Protein 1O7I (pdb70)

Sequence (229 aa):
MEEKVGNLKPNMESVNVTVRVLEASEARQIQTKNGVRTISEAIVGDETGRVKLTLWGKHAGSIKEGQVVKIENAWTTAFKGQVQLNAGSKTKIAEASEDGFPESSQIPENTPTAPMEEKVGNLKPNMESVNVTVRVLEASEARQIQTKNGVRTISEAIVGDETGRVKLTLWGKHAGSIKEGQVVKIENAWTTAFKGQVQLNAGSKTKIAEASEDGFPESSQIPENTPTA

InterPro domains:
  IPR012340 Nucleic acid-binding, OB-fold [G3DSA:2.40.50.140] (1-119)
  IPR012340 Nucleic acid-binding, OB-fold [SSF50249] (4-107)
  IPR048970 Single-stranded DNA binding protein Ssb-like, OB fold [PF21473] (8-89)
  IPR051231 SOSS complex subunit B [PTHR13356] (4-114)

GO terms:
  GO:0005694 chromosome (C, EXP)
  GO:0005737 cytoplasm (C, EXP)

B-factor: mean 13.96, std 7.66, range [4.35, 43.98]

CATH classification: 2.40.50.140

Nearest PDB structures (foldseek):
  1o7i-assembly2_B  TM=1.009E+00  e=2.484E-21  Saccharolobus solfataricus P2
  7wcg-assembly1_A  TM=8.331E-01  e=1.424E-14  Saccharolobus solfataricus P2
  4owx-assembly1_B  TM=8.647E-01  e=4.047E-06  Homo sapiens
  5d8e-assembly2_C  TM=7.644E-01  e=9.054E-07  Homo sapiens
  5d8f-assembly1_B  TM=7.975E-01  e=3.637E-06  Homo sapiens

Organism: Saccharolobus solfataricus (strain ATCC 35092 / DSM 1617 / JCM 11322 / P2) (NCBI:txid273057)

Radius of gyration: 19.23 Å; Cα contacts (8 Å, |Δi|>4): 631; chains: 2; bounding box: 54×30×49 Å

Secondary structure (DSSP, 8-state):
-B--GGG--TT-SSEEEEEEEEEEPPPEEE--TT--EEEEEEEEEETTEEEEEEEEGGGTT---TT-EEEEEEEEEEEETTEEEEEE-TT-EEEE---TTPPPGGGS-----B--/----GGG--TT--SEEEEEEEEEEPPPEEEE-SSSEEEEEEEEEEETTEEEEEEEEGGGTT---TT-EEEEEEEEEEEETTEEEEEE-TT-EEEEE--TTPPPGGGS-----B-

Solvent-accessible surface area: 12788 Å² total; per-residue (Å²): 140,122,24,115,0,34,76,6,109,35,111,28,150,44,0,29,0,42,0,20,1,24,67,41,52,158,52,132,135,38,168,48,201,126,29,86,105,63,5,3,31,1,58,0,0,3,90,47,0,42,1,100,0,12,1,67,49,158,16,21,51,64,15,144,128,37,58,8,0,52,0,70,51,0,90,2,49,55,123,97,26,36,3,19,0,8,0,5,90,158,4,135,44,54,117,34,79,103,142,79,33,31,116,66,70,123,1,25,47,24,27,7,59,20,160,178,139,33,96,0,29,113,5,137,32,114,54,149,73,0,30,4,42,0,11,2,22,60,41,57,159,54,118,129,51,169,44,214,154,41,90,146,68,3,4,39,2,51,0,0,5,84,49,0,35,1,71,0,9,0,64,49,152,20,32,52,70,18,130,120,38,35,4,2,98,0,72,63,1,95,3,41,57,99,79,22,19,1,9,0,5,0,8,85,164,6,154,40,60,125,34,93,77,127,75,44,23,99,74,83,114,3,30,62,23,18,16,74,58

Foldseek 3Di:
DEDAQQPDAAWAQWYKYKWAWAAWDAKDWDADPVGIWIWIWTWIHFLNEIAIEIETDPRHPPDDHGFIKIKTGWTWHDDPFFIYIYADDPIDIDGDDPVVTDDPVNTDHDGHTYD/DADFQLPDDAFDWFHKYKWAWAFWDAWDWDQDPVGIFIWIKTWIHALNEIAIEIEGDPGHPPDHHGWIKIKTGWHWHADPFFIHIYADDPMDIDTDDCPPTDDPVSHDHDGHTD

Structure (mmCIF, N/CA/C/O backbone):
data_1O7I
#
_entry.id   1O7I
#
_cell.length_a   75.805
_cell.length_b   75.805
_cell.length_c   70.118
_cell.angle_alpha   90.00
_cell.angle_beta   90.00
_cell.angle_gamma   120.00
#
_symmetry.space_group_name_H-M   'P 61'
#
loop_
_entity.id
_entity.type
_entity.pdbx_description
1 polymer 'SINGLE STRANDED DNA BINDING PROTEIN'
2 non-polymer 'SULFATE ION'
3 water water
#
loop_
_atom_site.group_PDB
_atom_site.id
_atom_site.type_symbol
_atom_site.label_atom_id
_atom_site.label_alt_id
_atom_site.label_comp_id
_atom_site.label_asym_id
_atom_site.label_entity_id
_atom_site.label_seq_id
_atom_site.pdbx_PDB_ins_code
_atom_site.Cartn_x
_atom_site.Cartn_y
_atom_site.Cartn_z
_atom_site.occupancy
_atom_site.B_iso_or_equiv
_atom_site.auth_seq_id
_atom_site.auth_comp_id
_atom_site.auth_asym_id
_atom_site.auth_atom_id
_atom_site.pdbx_PDB_model_num
ATOM 1 N N . MET A 1 1 ? 17.675 -2.599 16.666 1.00 15.75 1 MET A N 1
ATOM 2 C CA . MET A 1 1 ? 18.718 -3.321 17.434 1.00 13.08 1 MET A CA 1
ATOM 3 C C . MET A 1 1 ? 19.826 -2.386 17.912 1.00 11.70 1 MET A C 1
ATOM 4 O O . MET A 1 1 ? 20.213 -1.442 17.210 1.00 9.94 1 MET A O 1
ATOM 9 N N . GLU A 1 2 ? 20.308 -2.635 19.119 1.00 10.92 2 GLU A N 1
ATOM 10 C CA . GLU A 1 2 ? 21.355 -1.796 19.697 1.00 11.11 2 GLU A CA 1
ATOM 11 C C . GLU A 1 2 ? 22.705 -2.119 19.061 1.00 10.88 2 GLU A C 1
ATOM 12 O O . GLU A 1 2 ? 23.044 -3.305 18.874 1.00 12.60 2 GLU A O 1
ATOM 18 N N . GLU A 1 3 ? 23.495 -1.076 18.771 1.00 9.24 3 GLU A N 1
ATOM 19 C CA . GLU A 1 3 ? 24.798 -1.252 18.116 1.00 9.07 3 GLU A CA 1
ATOM 20 C C . GLU A 1 3 ? 25.876 -0.382 18.737 1.00 8.29 3 GLU A C 1
ATOM 21 O O . GLU A 1 3 ? 25.583 0.698 19.265 1.00 10.78 3 GLU A O 1
ATOM 27 N N . LYS A 1 4 ? 27.117 -0.845 18.571 1.00 7.65 4 LYS A N 1
ATOM 28 C CA . LYS A 1 4 ? 28.323 -0.059 18.723 1.00 7.78 4 LYS A CA 1
ATOM 29 C C . LYS A 1 4 ? 28.796 0.369 17.297 1.00 7.70 4 LYS A C 1
ATOM 30 O O . LYS A 1 4 ? 28.700 -0.421 16.325 1.00 9.20 4 LYS A O 1
ATOM 36 N N . VAL A 1 5 ? 29.373 1.563 17.141 1.00 7.82 5 VAL A N 1
ATOM 37 C CA . VAL A 1 5 ? 29.744 2.081 15.806 1.00 8.40 5 VAL A CA 1
ATOM 38 C C . VAL A 1 5 ? 30.699 1.179 15.021 1.00 8.53 5 VAL A C 1
ATOM 39 O O . VAL A 1 5 ? 30.507 0.976 13.812 1.00 8.72 5 VAL A O 1
ATOM 43 N N . GLY A 1 6 ? 31.700 0.611 15.693 1.00 9.18 6 GLY A N 1
ATOM 44 C CA . GLY A 1 6 ? 32.639 -0.271 15.017 1.00 9.90 6 GLY A CA 1
ATOM 45 C C . GLY A 1 6 ? 32.055 -1.551 14.426 1.00 10.44 6 GLY A C 1
ATOM 46 O O . GLY A 1 6 ? 32.699 -2.148 13.539 1.00 13.23 6 GLY A O 1
ATOM 47 N N . ASN A 1 7 ? 30.896 -1.988 14.899 1.00 10.99 7 ASN A N 1
ATOM 48 C CA . ASN A 1 7 ? 30.184 -3.186 14.421 1.00 10.45 7 ASN A CA 1
ATOM 49 C C . ASN A 1 7 ? 29.249 -2.991 13.267 1.00 8.86 7 ASN A C 1
ATOM 50 O O . ASN A 1 7 ? 28.681 -3.969 12.765 1.00 10.05 7 ASN A O 1
ATOM 55 N N . LEU A 1 8 ? 29.026 -1.750 12.845 1.00 8.09 8 LEU A N 1
ATOM 56 C CA . LEU A 1 8 ? 27.994 -1.536 11.848 1.00 7.14 8 LEU A CA 1
ATOM 57 C C . LEU A 1 8 ? 28.335 -2.261 10.536 1.00 6.89 8 LEU A C 1
ATOM 58 O O . LEU A 1 8 ? 29.475 -2.293 10.104 1.00 7.90 8 LEU A O 1
ATOM 63 N N . LYS A 1 9 ? 27.272 -2.774 9.892 1.00 8.25 9 LYS A N 1
ATOM 64 C CA . LYS A 1 9 ? 27.347 -3.486 8.603 1.00 9.17 9 LYS A CA 1
ATOM 65 C C . LYS A 1 9 ? 26.357 -2.857 7.613 1.00 8.52 9 LYS A C 1
ATOM 66 O O . LYS A 1 9 ? 25.458 -2.128 8.047 1.00 9.52 9 LYS A O 1
ATOM 72 N N . PRO A 1 10 ? 26.510 -3.080 6.302 1.00 8.44 10 PRO A N 1
ATOM 73 C CA . PRO A 1 10 ? 25.584 -2.483 5.332 1.00 8.65 10 PRO A CA 1
ATOM 74 C C . PRO A 1 10 ? 24.154 -3.055 5.504 1.00 8.14 10 PRO A C 1
ATOM 75 O O . PRO A 1 10 ? 23.981 -4.223 5.881 1.00 9.45 10 PRO A O 1
ATOM 79 N N . ASN A 1 11 ? 23.156 -2.241 5.223 1.00 8.57 11 ASN A N 1
ATOM 80 C CA . ASN A 1 11 ? 21.775 -2.679 5.157 1.00 7.71 11 ASN A CA 1
ATOM 81 C C . ASN A 1 11 ? 21.217 -3.177 6.472 1.00 7.70 11 ASN A C 1
ATOM 82 O O . ASN A 1 11 ? 20.413 -4.115 6.499 1.00 9.31 11 ASN A O 1
ATOM 87 N N . MET A 1 12 ? 21.580 -2.514 7.567 1.00 7.69 12 MET A N 1
ATOM 88 C CA . MET A 1 12 ? 20.897 -2.717 8.868 1.00 7.41 12 MET A CA 1
ATOM 89 C C . MET A 1 12 ? 19.672 -1.802 8.874 1.00 8.89 12 MET A C 1
ATOM 90 O O . MET A 1 12 ? 19.770 -0.588 8.710 1.00 9.19 12 MET A O 1
ATOM 95 N N . GLU A 1 13 ? 18.502 -2.394 9.027 1.00 10.38 13 GLU A N 1
ATOM 96 C CA . GLU A 1 13 ? 17.230 -1.719 8.780 1.00 11.54 13 GLU A CA 1
ATOM 97 C C . GLU A 1 13 ? 16.841 -0.817 9.937 1.00 10.53 13 GLU A C 1
ATOM 98 O O . GLU A 1 13 ? 16.139 0.169 9.729 1.00 10.84 13 GLU A O 1
ATOM 104 N N . SER A 1 14 ? 17.202 -1.177 11.158 1.00 9.00 14 SER A N 1
ATOM 105 C CA . SER A 1 14 ? 16.821 -0.373 12.321 1.00 9.63 14 SER A CA 1
ATOM 106 C C . SER A 1 14 ? 17.953 -0.463 13.363 1.00 9.72 14 SER A C 1
ATOM 107 O O . SER A 1 14 ? 18.200 -1.547 13.944 1.00 12.89 14 SER A O 1
ATOM 110 N N . VAL A 1 15 ? 18.597 0.657 13.619 1.00 8.67 15 VAL A N 1
ATOM 111 C CA . VAL A 1 15 ? 19.758 0.693 14.507 1.00 9.95 15 VAL A CA 1
ATOM 112 C C . VAL A 1 15 ? 19.638 1.824 15.537 1.00 7.55 15 VAL A C 1
ATOM 113 O O . VAL A 1 15 ? 19.210 2.965 15.243 1.00 8.49 15 VAL A O 1
ATOM 117 N N . ASN A 1 16 ? 20.050 1.474 16.758 1.00 8.24 16 ASN A N 1
ATOM 118 C CA . ASN A 1 16 ? 20.091 2.418 17.878 1.00 7.53 16 ASN A CA 1
ATOM 119 C C . ASN A 1 16 ? 21.541 2.590 18.343 1.00 7.76 16 ASN A C 1
ATOM 120 O O . ASN A 1 16 ? 22.208 1.574 18.601 1.00 9.34 16 ASN A O 1
ATOM 125 N N . VAL A 1 17 ? 22.051 3.810 18.424 1.00 8.23 17 VAL A N 1
ATOM 126 C CA . VAL A 1 17 ? 23.439 4.094 18.845 1.00 8.64 17 VAL A CA 1
ATOM 127 C C . VAL A 1 17 ? 23.479 5.334 19.747 1.00 8.10 17 VAL A C 1
ATOM 128 O O . VAL A 1 17 ? 22.643 6.202 19.587 1.00 10.14 17 VAL A O 1
ATOM 132 N N . THR A 1 18 ? 24.477 5.426 20.627 1.00 8.37 18 THR A N 1
ATOM 133 C CA . THR A 1 18 ? 24.749 6.654 21.395 1.00 9.25 18 THR A CA 1
ATOM 134 C C . THR A 1 18 ? 26.140 7.146 21.005 1.00 9.36 18 THR A C 1
ATOM 135 O O . THR A 1 18 ? 27.131 6.378 21.102 1.00 10.00 18 THR A O 1
ATOM 139 N N . VAL A 1 19 ? 26.242 8.393 20.558 1.00 7.83 19 VAL A N 1
ATOM 140 C CA . VAL A 1 19 ? 27.464 8.901 19.919 1.00 7.57 19 VAL A CA 1
ATOM 141 C C . VAL A 1 19 ? 27.742 10.357 20.289 1.00 8.03 19 VAL A C 1
ATOM 142 O O . VAL A 1 19 ? 26.802 11.123 20.597 1.00 9.30 19 VAL A O 1
ATOM 146 N N . ARG A 1 20 ? 29.020 10.726 20.261 1.00 7.55 20 ARG A N 1
ATOM 147 C CA . ARG A 1 20 ? 29.436 12.137 20.305 1.00 9.01 20 ARG A CA 1
ATOM 148 C C . ARG A 1 20 ? 29.596 12.682 18.864 1.00 7.19 20 ARG A C 1
ATOM 149 O O . ARG A 1 20 ? 30.093 11.973 17.957 1.00 8.03 20 ARG A O 1
ATOM 157 N N . VAL A 1 21 ? 29.159 13.925 18.655 1.00 7.67 21 VAL A N 1
ATOM 158 C CA . VAL A 1 21 ? 29.288 14.600 17.375 1.00 7.49 21 VAL A CA 1
ATOM 159 C C . VAL A 1 21 ? 30.689 15.229 17.261 1.00 7.87 21 VAL A C 1
ATOM 160 O O . VAL A 1 21 ? 31.054 16.090 18.047 1.00 8.26 21 VAL A O 1
ATOM 164 N N . LEU A 1 22 ? 31.504 14.726 16.336 1.00 8.04 22 LEU A N 1
ATOM 165 C CA . LEU A 1 22 ? 32.896 15.142 16.151 1.00 8.70 22 LEU A CA 1
ATOM 166 C C . LEU A 1 22 ? 33.014 16.302 15.164 1.00 8.69 22 LEU A C 1
ATOM 167 O O . LEU A 1 22 ? 33.931 17.123 15.272 1.00 9.30 22 LEU A O 1
ATOM 172 N N . GLU A 1 23 ? 32.105 16.359 14.194 1.00 8.74 23 GLU A N 1
ATOM 173 C CA . GLU A 1 23 ? 32.065 17.377 13.124 1.00 9.37 23 GLU A CA 1
ATOM 174 C C . GLU A 1 23 ? 30.643 17.423 12.582 1.00 7.92 23 GLU A C 1
ATOM 175 O O . GLU A 1 23 ? 29.983 16.379 12.482 1.00 8.71 23 GLU A O 1
ATOM 181 N N . ALA A 1 24 ? 30.166 18.616 12.222 1.00 7.81 24 ALA A N 1
ATOM 182 C CA . ALA A 1 24 ? 28.856 18.772 11.589 1.00 7.40 24 ALA A CA 1
ATOM 183 C C . ALA A 1 24 ? 28.876 19.872 10.526 1.00 8.16 24 ALA A C 1
ATOM 184 O O . ALA A 1 24 ? 29.119 21.042 10.827 1.00 9.27 24 ALA A O 1
ATOM 186 N N . SER A 1 25 ? 28.608 19.468 9.276 1.00 9.04 25 SER A N 1
ATOM 187 C CA . SER A 1 25 ? 28.665 20.390 8.108 1.00 10.27 25 SER A CA 1
ATOM 188 C C . SER A 1 25 ? 27.322 21.071 7.856 1.00 9.88 25 SER A C 1
ATOM 189 O O . SER A 1 25 ? 26.262 20.644 8.355 1.00 9.42 25 SER A O 1
ATOM 192 N N . GLU A 1 26 ? 27.375 22.117 7.046 1.00 10.42 26 GLU A N 1
ATOM 193 C CA . GLU A 1 26 ? 26.175 22.846 6.645 1.00 10.36 26 GLU A CA 1
ATOM 194 C C . GLU A 1 26 ? 25.251 22.013 5.728 1.00 9.78 26 GLU A C 1
ATOM 195 O O . GLU A 1 26 ? 25.734 21.230 4.928 1.00 9.51 26 GLU A O 1
ATOM 201 N N . ALA A 1 27 ? 23.930 22.222 5.834 1.00 9.24 27 ALA A N 1
ATOM 202 C CA . ALA A 1 27 ? 22.941 21.536 4.974 1.00 8.85 27 ALA A CA 1
ATOM 203 C C . ALA A 1 27 ? 23.095 21.975 3.509 1.00 7.96 27 ALA A C 1
ATOM 204 O O . ALA A 1 27 ? 23.498 23.113 3.211 1.00 7.98 27 ALA A O 1
ATOM 206 N N . ARG A 1 28 ? 22.722 21.059 2.620 1.00 8.01 28 ARG A N 1
ATOM 207 C CA . ARG A 1 28 ? 22.831 21.257 1.177 1.00 8.12 28 ARG A CA 1
ATOM 208 C C . ARG A 1 28 ? 21.830 20.363 0.440 1.00 7.77 28 ARG A C 1
ATOM 209 O O . ARG A 1 28 ? 21.329 19.408 0.993 1.00 9.67 28 ARG A O 1
ATOM 217 N N . GLN A 1 29 ? 21.569 20.656 -0.825 1.00 7.57 29 GLN A N 1
ATOM 218 C CA . GLN A 1 29 ? 20.713 19.816 -1.685 1.00 7.72 29 GLN A CA 1
ATOM 219 C C . GLN A 1 29 ? 21.492 18.714 -2.421 1.00 8.09 29 GLN A C 1
ATOM 220 O O . GLN A 1 29 ? 22.636 18.963 -2.882 1.00 9.79 29 GLN A O 1
ATOM 226 N N . ILE A 1 30 ? 20.843 17.568 -2.578 1.00 7.13 30 ILE A N 1
ATOM 227 C CA . ILE A 1 30 ? 21.357 16.489 -3.410 1.00 8.28 30 ILE A CA 1
ATOM 228 C C . ILE A 1 30 ? 20.250 15.964 -4.336 1.00 7.23 30 ILE A C 1
ATOM 229 O O . ILE A 1 30 ? 19.051 15.998 -3.997 1.00 8.13 30 ILE A O 1
ATOM 234 N N . GLN A 1 31 ? 20.647 15.503 -5.522 1.00 5.70 31 GLN A N 1
ATOM 235 C CA . GLN A 1 31 ? 19.698 14.904 -6.461 1.00 5.69 31 GLN A CA 1
ATOM 236 C C . GLN A 1 31 ? 19.409 13.446 -6.085 1.00 6.89 31 GLN A C 1
ATOM 237 O O . GLN A 1 31 ? 20.326 12.693 -5.735 1.00 7.21 31 GLN A O 1
ATOM 243 N N . THR A 1 32 ? 18.137 13.045 -6.159 1.00 5.98 32 THR A N 1
ATOM 244 C CA . THR A 1 32 ? 17.756 11.621 -6.068 1.00 6.93 32 THR A CA 1
ATOM 245 C C . THR A 1 32 ? 16.756 11.260 -7.140 1.00 7.04 32 THR A C 1
ATOM 246 O O . THR A 1 32 ? 16.137 12.119 -7.749 1.00 7.13 32 THR A O 1
ATOM 250 N N . LYS A 1 33 ? 16.596 9.950 -7.390 1.00 8.45 33 LYS A N 1
ATOM 251 C CA . LYS A 1 33 ? 15.685 9.461 -8.422 1.00 9.64 33 LYS A CA 1
ATOM 252 C C . LYS A 1 33 ? 14.248 9.898 -8.191 1.00 8.95 33 LYS A C 1
ATOM 253 O O . LYS A 1 33 ? 13.493 10.058 -9.134 1.00 11.52 33 LYS A O 1
ATOM 259 N N . ASN A 1 34 ? 13.883 10.076 -6.922 1.00 9.26 34 ASN A N 1
ATOM 260 C CA . ASN A 1 34 ? 12.541 10.505 -6.542 1.00 9.23 34 ASN A CA 1
ATOM 261 C C . ASN A 1 34 ? 12.361 12.002 -6.345 1.00 8.85 34 ASN A C 1
ATOM 262 O O . ASN A 1 34 ? 11.266 12.449 -5.965 1.00 9.71 34 ASN A O 1
ATOM 267 N N . GLY A 1 35 ? 13.435 12.769 -6.583 1.00 8.02 35 GLY A N 1
ATOM 268 C CA . GLY A 1 35 ? 13.415 14.220 -6.448 1.00 7.77 35 GLY A CA 1
ATOM 269 C C . GLY A 1 35 ? 14.582 14.753 -5.651 1.00 6.35 35 GLY A C 1
ATOM 270 O O . GLY A 1 35 ? 15.388 14.030 -5.068 1.00 7.01 35 GLY A O 1
ATOM 271 N N . VAL A 1 36 ? 14.682 16.073 -5.608 1.00 5.93 36 VAL A N 1
ATOM 272 C CA . VAL A 1 36 ? 15.743 16.741 -4.845 1.00 6.06 36 VAL A CA 1
ATOM 273 C C . VAL A 1 36 ? 15.419 16.681 -3.339 1.00 6.89 36 VAL A C 1
ATOM 274 O O . VAL A 1 36 ? 14.266 16.904 -2.927 1.00 8.27 36 VAL A O 1
ATOM 278 N N . ARG A 1 37 ? 16.446 16.419 -2.525 1.00 6.68 37 ARG A N 1
ATOM 279 C CA . ARG A 1 37 ? 16.312 16.273 -1.048 1.00 8.26 37 ARG A CA 1
ATOM 280 C C . ARG A 1 37 ? 17.354 17.148 -0.366 1.00 8.84 37 ARG A C 1
ATOM 281 O O . ARG A 1 37 ? 18.408 17.450 -0.897 1.00 8.78 37 ARG A O 1
ATOM 289 N N . THR A 1 38 ? 17.029 17.573 0.861 1.00 10.58 38 THR A N 1
ATOM 290 C CA . THR A 1 38 ? 17.943 18.297 1.750 1.00 11.59 38 THR A CA 1
ATOM 291 C C . THR A 1 38 ? 18.642 17.349 2.708 1.00 9.53 38 THR A C 1
ATOM 292 O O . THR A 1 38 ? 18.010 16.438 3.313 1.00 12.04 38 THR A O 1
ATOM 296 N N . ILE A 1 39 ? 19.968 17.483 2.770 1.00 8.50 39 ILE A N 1
ATOM 297 C CA . ILE A 1 39 ? 20.758 16.686 3.687 1.00 8.24 39 ILE A CA 1
ATOM 298 C C . ILE A 1 39 ? 21.793 17.526 4.408 1.00 8.24 39 ILE A C 1
ATOM 299 O O . ILE A 1 39 ? 22.138 18.617 3.958 1.00 8.82 39 ILE A O 1
ATOM 304 N N . SER A 1 40 ? 22.303 17.022 5.526 1.00 8.69 40 SER A N 1
ATOM 305 C CA . SER A 1 40 ? 23.591 17.453 6.046 1.00 8.73 40 SER A CA 1
ATOM 306 C C . SER A 1 40 ? 24.397 16.233 6.454 1.00 8.70 40 SER A C 1
ATOM 307 O O . SER A 1 40 ? 23.864 15.154 6.641 1.00 9.72 40 SER A O 1
ATOM 310 N N . GLU A 1 41 ? 25.696 16.408 6.560 1.00 10.19 41 GLU A N 1
ATOM 311 C CA . GLU A 1 41 ? 26.603 15.347 6.961 1.00 10.79 41 GLU A CA 1
ATOM 312 C C . GLU A 1 41 ? 27.281 15.665 8.311 1.00 9.72 41 GLU A C 1
ATOM 313 O O . GLU A 1 41 ? 27.548 16.832 8.627 1.00 10.16 41 GLU A O 1
ATOM 319 N N . ALA A 1 42 ? 27.514 14.628 9.109 1.00 8.89 42 ALA A N 1
ATOM 320 C CA . ALA A 1 42 ? 28.261 14.750 10.355 1.00 8.96 42 ALA A CA 1
ATOM 321 C C . ALA A 1 42 ? 29.168 13.543 10.481 1.00 8.58 42 ALA A C 1
ATOM 322 O O . ALA A 1 42 ? 28.975 12.515 9.792 1.00 11.54 42 ALA A O 1
ATOM 324 N N . ILE A 1 43 ? 30.196 13.670 11.285 1.00 8.11 43 ILE A N 1
ATOM 325 C CA . ILE A 1 43 ? 31.008 12.531 11.741 1.00 8.70 43 ILE A CA 1
ATOM 326 C C . ILE A 1 43 ? 30.696 12.338 13.223 1.00 7.74 43 ILE A C 1
ATOM 327 O O . ILE A 1 43 ? 30.760 13.306 14.003 1.00 8.08 43 ILE A O 1
ATOM 332 N N . VAL A 1 44 ? 30.301 11.103 13.584 1.00 7.70 44 VAL A N 1
ATOM 333 C CA . VAL A 1 44 ? 29.893 10.776 14.954 1.00 7.67 44 VAL A CA 1
ATOM 334 C C . VAL A 1 44 ? 30.598 9.516 15.439 1.00 7.08 44 VAL A C 1
ATOM 335 O O . VAL A 1 44 ? 30.996 8.681 14.630 1.00 7.80 44 VAL A O 1
ATOM 339 N N . GLY A 1 45 ? 30.833 9.342 16.751 1.00 7.46 45 GLY A N 1
ATOM 340 C CA . GLY A 1 45 ? 31.556 8.159 17.210 1.00 7.54 45 GLY A CA 1
ATOM 341 C C . GLY A 1 45 ? 31.333 7.774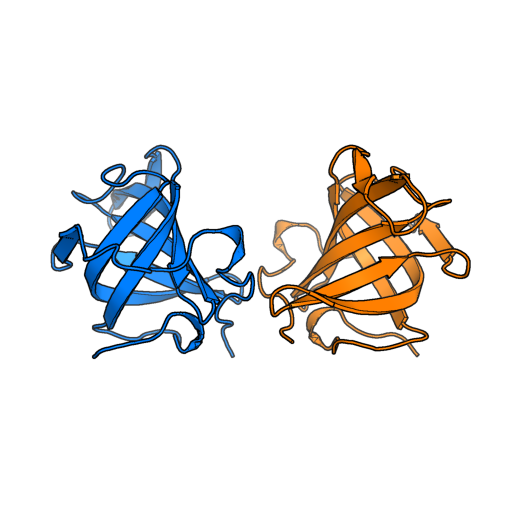 18.655 1.00 7.19 45 GLY A C 1
ATOM 342 O O . GLY A 1 45 ? 30.738 8.519 19.466 1.00 7.24 45 GLY A O 1
ATOM 343 N N . ASP A 1 46 ? 31.830 6.588 18.988 1.00 8.47 46 ASP A N 1
ATOM 344 C CA . ASP A 1 46 ? 31.816 6.074 20.365 1.00 8.07 46 ASP A CA 1
ATOM 345 C C . ASP A 1 46 ? 33.198 5.460 20.649 1.00 8.10 46 ASP A C 1
ATOM 346 O O . ASP A 1 46 ? 34.132 5.629 19.847 1.00 9.02 46 ASP A O 1
ATOM 351 N N . GLU A 1 47 ? 33.336 4.731 21.747 1.00 8.77 47 GLU A N 1
ATOM 352 C CA . GLU A 1 47 ? 34.630 4.136 22.132 1.00 9.44 47 GLU A CA 1
ATOM 353 C C . GLU A 1 47 ? 35.145 3.060 21.147 1.00 9.04 47 GLU A C 1
ATOM 354 O O . GLU A 1 47 ? 36.283 2.595 21.238 1.00 10.13 47 GLU A O 1
ATOM 360 N N . THR A 1 48 ? 34.301 2.629 20.201 1.00 8.48 48 THR A N 1
ATOM 361 C CA . THR A 1 48 ? 34.648 1.572 19.268 1.00 8.05 48 THR A CA 1
ATOM 362 C C . THR A 1 48 ? 34.966 2.043 17.856 1.00 7.77 48 THR A C 1
ATOM 363 O O . THR A 1 48 ? 35.424 1.249 17.038 1.00 7.83 48 THR A O 1
ATOM 367 N N . GLY A 1 49 ? 34.679 3.298 17.507 1.00 7.53 49 GLY A N 1
ATOM 368 C CA . GLY A 1 49 ? 34.905 3.817 16.152 1.00 7.36 49 GLY A CA 1
ATOM 369 C C . GLY A 1 49 ? 34.068 5.043 15.834 1.00 7.09 49 GLY A C 1
ATOM 370 O O . GLY A 1 49 ? 33.323 5.527 16.700 1.00 7.84 49 GLY A O 1
ATOM 371 N N . ARG A 1 50 ? 34.228 5.565 14.609 1.00 7.25 50 ARG A N 1
ATOM 372 C CA . ARG A 1 50 ? 33.485 6.717 14.117 1.00 7.04 50 ARG A CA 1
ATOM 373 C C . ARG A 1 50 ? 32.915 6.361 12.740 1.00 7.41 50 ARG A C 1
ATOM 374 O O . ARG A 1 50 ? 33.397 5.437 12.041 1.00 8.25 50 ARG A O 1
ATOM 382 N N . VAL A 1 51 ? 31.918 7.135 12.320 1.00 7.29 51 VAL A N 1
ATOM 383 C CA . VAL A 1 51 ? 31.164 6.888 11.092 1.00 7.34 51 VAL A CA 1
ATOM 384 C C . VAL A 1 51 ? 30.573 8.187 10.560 1.00 7.70 51 VAL A C 1
ATOM 385 O O . VAL A 1 51 ? 30.215 9.095 11.337 1.00 7.69 51 VAL A O 1
ATOM 389 N N . LYS A 1 52 ? 30.420 8.260 9.228 1.00 7.38 52 LYS A N 1
ATOM 390 C CA . LYS A 1 52 ? 29.654 9.332 8.591 1.00 7.90 52 LYS A CA 1
ATOM 391 C C . LYS A 1 52 ? 28.157 9.111 8.744 1.00 7.79 52 LYS A C 1
ATOM 392 O O . LYS A 1 52 ? 27.638 8.045 8.419 1.00 9.61 52 LYS A O 1
ATOM 398 N N . LEU A 1 53 ? 27.495 10.132 9.260 1.00 7.66 53 LEU A N 1
ATOM 399 C CA . LEU A 1 53 ? 26.044 10.216 9.405 1.00 7.90 53 LEU A CA 1
ATOM 400 C C . LEU A 1 53 ? 25.453 11.190 8.360 1.00 7.20 53 LEU A C 1
ATOM 401 O O . LEU A 1 53 ? 25.852 12.360 8.330 1.00 9.05 53 LEU A O 1
ATOM 406 N N . THR A 1 54 ? 24.495 10.722 7.548 1.00 7.21 54 THR A N 1
ATOM 407 C CA . THR A 1 54 ? 23.705 11.582 6.680 1.00 7.18 54 THR A CA 1
ATOM 408 C C . THR A 1 54 ? 22.337 11.821 7.332 1.00 6.82 54 THR A C 1
ATOM 409 O O . THR A 1 54 ? 21.616 10.887 7.653 1.00 7.68 54 THR A O 1
ATOM 413 N N . LEU A 1 55 ? 22.062 13.104 7.579 1.00 6.34 55 LEU A N 1
ATOM 414 C CA . LEU A 1 55 ? 20.839 13.583 8.198 1.00 7.23 55 LEU A CA 1
ATOM 415 C C . LEU A 1 55 ? 19.878 14.073 7.101 1.00 6.42 55 LEU A C 1
ATOM 416 O O . LEU A 1 55 ? 20.146 15.112 6.457 1.00 7.93 55 LEU A O 1
ATOM 421 N N . TRP A 1 56 ? 18.778 13.340 6.897 1.00 6.79 56 TRP A N 1
ATOM 422 C CA . TRP A 1 56 ? 17.805 13.615 5.836 1.00 7.16 56 TRP A CA 1
ATOM 423 C C . TRP A 1 56 ? 16.641 14.433 6.381 1.00 7.76 56 TRP A C 1
ATOM 424 O O . TRP A 1 56 ? 16.285 14.351 7.563 1.00 7.50 56 TRP A O 1
ATOM 435 N N . GLY A 1 57 ? 16.006 15.213 5.510 1.00 8.19 57 GLY A N 1
ATOM 436 C CA . GLY A 1 57 ? 14.745 15.869 5.809 1.00 8.07 57 GLY A CA 1
ATOM 437 C C . GLY A 1 57 ? 14.814 16.773 7.046 1.00 7.07 57 GLY A C 1
ATOM 438 O O . GLY A 1 57 ? 15.696 17.638 7.171 1.00 7.19 57 GLY A O 1
ATOM 439 N N . LYS A 1 58 ? 13.887 16.570 7.992 1.00 8.24 58 LYS A N 1
ATOM 440 C CA . LYS A 1 58 ? 13.813 17.375 9.212 1.00 7.53 58 LYS A CA 1
ATOM 441 C C . LYS A 1 58 ? 15.063 17.391 10.056 1.00 6.50 58 LYS A C 1
ATOM 442 O O . LYS A 1 58 ? 15.282 18.319 10.821 1.00 6.09 58 LYS A O 1
ATOM 448 N N . HIS A 1 59 ? 15.898 16.353 9.924 1.00 6.03 59 HIS A N 1
ATOM 449 C CA . HIS A 1 59 ? 17.116 16.232 10.717 1.00 6.19 59 HIS A CA 1
ATOM 450 C C . HIS A 1 59 ? 18.308 17.008 10.128 1.00 6.46 59 HIS A C 1
ATOM 451 O O . HIS A 1 59 ? 19.294 17.231 10.842 1.00 6.72 59 HIS A O 1
ATOM 458 N N . ALA A 1 60 ? 18.234 17.421 8.859 1.00 7.09 60 ALA A N 1
ATOM 459 C CA . ALA A 1 60 ? 19.343 18.130 8.211 1.00 8.16 60 ALA A CA 1
ATOM 460 C C . ALA A 1 60 ? 19.702 19.403 8.955 1.00 9.05 60 ALA A C 1
ATOM 461 O O . ALA A 1 60 ? 18.835 20.205 9.243 1.00 10.08 60 ALA A O 1
ATOM 463 N N . GLY A 1 61 ? 20.980 19.529 9.315 1.00 10.36 61 GLY A N 1
ATOM 464 C CA . GLY A 1 61 ? 21.495 20.710 10.021 1.00 11.27 61 GLY A CA 1
ATOM 465 C C . GLY A 1 61 ? 21.117 20.842 11.491 1.00 11.38 61 GLY A C 1
ATOM 466 O O . GLY A 1 61 ? 21.367 21.900 12.095 1.00 13.62 61 GLY A O 1
ATOM 467 N N . SER A 1 62 ? 20.610 19.767 12.108 1.00 9.77 62 SER A N 1
ATOM 468 C CA . SER A 1 62 ? 19.979 19.853 13.444 1.00 9.69 62 SER A CA 1
ATOM 469 C C . SER A 1 62 ? 20.917 19.603 14.652 1.00 9.43 62 SER A C 1
ATOM 470 O O . SER A 1 62 ? 20.493 19.788 15.784 1.00 9.94 62 SER A O 1
ATOM 473 N N . ILE A 1 63 ? 22.135 19.133 14.415 1.00 8.20 63 ILE A N 1
ATOM 474 C CA . ILE A 1 63 ? 23.089 18.805 15.493 1.00 8.77 63 ILE A CA 1
ATOM 475 C C . ILE A 1 63 ? 24.390 19.582 15.391 1.00 8.91 63 ILE A C 1
ATOM 476 O O . ILE A 1 63 ? 24.691 20.184 14.344 1.00 10.49 63 ILE A O 1
ATOM 481 N N . LYS A 1 64 ? 25.119 19.638 16.505 1.00 8.42 64 LYS A N 1
ATOM 482 C CA . LYS A 1 64 ? 26.343 20.448 16.625 1.00 9.26 64 LYS A CA 1
ATOM 483 C C . LYS A 1 64 ? 27.511 19.653 17.190 1.00 8.26 64 LYS A C 1
ATOM 484 O O . LYS A 1 64 ? 27.330 18.798 18.034 1.00 7.87 64 LYS A O 1
ATOM 490 N N . GLU A 1 65 ? 28.723 20.032 16.769 1.00 8.80 65 GLU A N 1
ATOM 491 C CA . GLU A 1 65 ? 29.958 19.479 17.307 1.00 9.84 65 GLU A CA 1
ATOM 492 C C . GLU A 1 65 ? 29.947 19.578 18.840 1.00 8.98 65 GLU A C 1
ATOM 493 O O . GLU A 1 65 ? 29.604 20.649 19.418 1.00 9.11 65 GLU A O 1
ATOM 499 N N . GLY A 1 66 ? 30.328 18.480 19.509 1.00 9.05 66 GLY A N 1
ATOM 500 C CA . GLY A 1 66 ? 30.411 18.393 20.965 1.00 9.87 66 GLY A CA 1
ATOM 501 C C . GLY A 1 66 ? 29.237 17.719 21.681 1.00 9.61 66 GLY A C 1
ATOM 502 O O . GLY A 1 66 ? 29.371 17.261 22.835 1.00 10.52 66 GLY A O 1
ATOM 503 N N . GLN A 1 67 ? 28.081 17.701 21.012 1.00 9.13 67 GLN A N 1
ATOM 504 C CA . GLN A 1 67 ? 26.876 17.084 21.581 1.00 8.37 67 GLN A CA 1
ATOM 505 C C . GLN A 1 67 ? 27.047 15.574 21.710 1.00 7.91 67 GLN A C 1
ATOM 506 O O . GLN A 1 67 ? 27.744 14.961 20.917 1.00 9.67 67 GLN A O 1
ATOM 512 N N . VAL A 1 68 ? 26.394 14.980 22.701 1.00 8.30 68 VAL A N 1
ATOM 513 C CA . VAL A 1 68 ? 26.230 13.542 22.832 1.00 9.10 68 VAL A CA 1
ATOM 514 C C . VAL A 1 68 ? 24.734 13.261 22.610 1.00 8.81 68 VAL A C 1
ATOM 515 O O . VAL A 1 68 ? 23.895 13.805 23.367 1.00 10.58 68 VAL A O 1
ATOM 519 N N . VAL A 1 69 ? 24.402 12.421 21.612 1.00 9.25 69 VAL A N 1
ATOM 520 C CA . VAL A 1 69 ? 23.001 12.106 21.256 1.00 8.99 69 VAL A CA 1
ATOM 521 C C . VAL A 1 69 ? 22.753 10.596 21.226 1.00 8.85 69 VAL A C 1
ATOM 522 O O . VAL A 1 69 ? 23.633 9.803 20.869 1.00 9.99 69 VAL A O 1
ATOM 526 N N . LYS A 1 70 ? 21.521 10.241 21.604 1.00 8.99 70 LYS A N 1
ATOM 527 C CA . LYS A 1 70 ? 20.957 8.915 21.422 1.00 8.66 70 LYS A CA 1
ATOM 528 C C . LYS A 1 70 ? 20.116 8.922 20.150 1.00 8.15 70 LYS A C 1
ATOM 529 O O . LYS A 1 70 ? 19.151 9.701 20.029 1.00 8.84 70 LYS A O 1
ATOM 535 N N . ILE A 1 71 ? 20.461 8.034 19.210 1.00 7.73 71 ILE A N 1
ATOM 536 C CA . ILE A 1 71 ? 19.799 7.950 17.900 1.00 7.79 71 ILE A CA 1
ATOM 537 C C . ILE A 1 71 ? 19.050 6.613 17.924 1.00 7.93 71 ILE A C 1
ATOM 538 O O . ILE A 1 71 ? 19.650 5.565 18.184 1.00 10.09 71 ILE A O 1
ATOM 543 N N . GLU A 1 72 ? 17.750 6.630 17.639 1.00 7.09 72 GLU A N 1
ATOM 544 C CA . GLU A 1 72 ? 16.913 5.434 17.584 1.00 7.97 72 GLU A CA 1
ATOM 545 C C . GLU A 1 72 ? 16.275 5.267 16.202 1.00 6.83 72 GLU A C 1
ATOM 546 O O . GLU A 1 72 ? 15.771 6.238 15.601 1.00 7.84 72 GLU A O 1
ATOM 552 N N . ASN A 1 73 ? 16.270 4.040 15.679 1.00 6.60 73 ASN A N 1
ATOM 553 C CA . ASN A 1 73 ? 15.680 3.721 14.377 1.00 6.93 73 ASN A CA 1
ATOM 554 C C . ASN A 1 73 ? 16.347 4.460 13.212 1.00 6.55 73 ASN A C 1
ATOM 555 O O . ASN A 1 73 ? 15.687 4.935 12.269 1.00 7.78 73 ASN A O 1
ATOM 560 N N . ALA A 1 74 ? 17.682 4.523 13.258 1.00 6.76 74 ALA A N 1
ATOM 561 C CA . ALA A 1 74 ? 18.514 4.894 12.091 1.00 7.25 74 ALA A CA 1
ATOM 562 C C . ALA A 1 74 ? 18.602 3.662 11.151 1.00 6.37 74 ALA A C 1
ATOM 563 O O . ALA A 1 74 ? 18.137 2.574 11.526 1.00 7.64 74 ALA A O 1
ATOM 565 N N . TRP A 1 75 ? 19.240 3.839 9.999 1.00 6.73 75 TRP A N 1
ATOM 566 C CA . TRP A 1 75 ? 19.532 2.704 9.097 1.00 7.41 75 TRP A CA 1
ATOM 567 C C . TRP A 1 75 ? 20.905 2.872 8.489 1.00 7.41 75 TRP A C 1
ATOM 568 O O . TRP A 1 75 ? 21.447 3.992 8.421 1.00 8.28 75 TRP A O 1
ATOM 579 N N . THR A 1 76 ? 21.497 1.769 8.010 1.00 7.20 76 THR A N 1
ATOM 580 C CA . THR A 1 76 ? 22.795 1.844 7.331 1.00 7.24 76 THR A CA 1
ATOM 581 C C . THR A 1 76 ? 22.726 1.428 5.858 1.00 7.13 76 THR A C 1
ATOM 582 O O . THR A 1 76 ? 21.855 0.629 5.450 1.00 8.41 76 THR A O 1
ATOM 586 N N . THR A 1 77 ? 23.649 2.000 5.071 1.00 7.73 77 THR A N 1
ATOM 587 C CA . THR A 1 77 ? 23.872 1.664 3.670 1.00 8.54 77 THR A CA 1
ATOM 588 C C . THR A 1 77 ? 25.396 1.484 3.480 1.00 7.94 77 THR A C 1
ATOM 589 O O . THR A 1 77 ? 26.184 1.653 4.420 1.00 8.95 77 THR A O 1
ATOM 593 N N . ALA A 1 78 ? 25.825 1.116 2.272 1.00 9.32 78 ALA A N 1
ATOM 594 C CA . ALA A 1 78 ? 27.240 1.139 1.858 1.00 8.97 78 ALA A CA 1
ATOM 595 C C . ALA A 1 78 ? 27.461 2.221 0.763 1.00 8.77 78 ALA A C 1
ATOM 596 O O . ALA A 1 78 ? 26.635 2.348 -0.140 1.00 10.07 78 ALA A O 1
ATOM 598 N N . PHE A 1 79 ? 28.597 2.929 0.820 1.00 9.27 79 PHE A N 1
ATOM 599 C CA . PHE A 1 79 ? 28.977 3.870 -0.257 1.00 10.21 79 PHE A CA 1
ATOM 600 C C . PHE A 1 79 ? 30.507 3.986 -0.282 1.00 9.73 79 PHE A C 1
ATOM 601 O O . PHE A 1 79 ? 31.140 4.232 0.747 1.00 10.36 79 PHE A O 1
ATOM 609 N N . LYS A 1 80 ? 31.088 3.733 -1.450 1.00 9.57 80 LYS A N 1
ATOM 610 C CA . LYS A 1 80 ? 32.535 3.841 -1.677 1.00 11.72 80 LYS A CA 1
ATOM 611 C C . LYS A 1 80 ? 33.385 3.072 -0.648 1.00 10.79 80 LYS A C 1
ATOM 612 O O . LYS A 1 80 ? 34.469 3.504 -0.220 1.00 12.40 80 LYS A O 1
ATOM 618 N N . GLY A 1 81 ? 32.916 1.889 -0.296 1.00 9.83 81 GLY A N 1
ATOM 619 C CA . GLY A 1 81 ? 33.699 0.994 0.542 1.00 10.06 81 GLY A CA 1
ATOM 620 C C . GLY A 1 81 ? 33.528 1.141 2.041 1.00 9.97 81 GLY A C 1
ATOM 621 O O . GLY A 1 81 ? 34.130 0.356 2.811 1.00 10.51 81 GLY A O 1
ATOM 622 N N . GLN A 1 82 ? 32.709 2.112 2.456 1.00 9.24 82 GLN A N 1
ATOM 623 C CA . GLN A 1 82 ? 32.450 2.385 3.866 1.00 9.45 82 GLN A CA 1
ATOM 624 C C . GLN A 1 82 ? 30.949 2.237 4.195 1.00 9.14 82 GLN A C 1
ATOM 625 O O . GLN A 1 82 ? 30.060 2.605 3.379 1.00 10.36 82 GLN A O 1
ATOM 631 N N . VAL A 1 83 ? 30.653 1.731 5.400 1.00 7.27 83 VAL A N 1
ATOM 632 C CA . VAL A 1 83 ? 29.293 1.751 5.931 1.00 7.35 83 VAL A CA 1
ATOM 633 C C . VAL A 1 83 ? 28.914 3.206 6.275 1.00 7.52 83 VAL A C 1
ATOM 634 O O . VAL A 1 83 ? 29.713 3.963 6.841 1.00 9.90 83 VAL A O 1
ATOM 638 N N . GLN A 1 84 ? 27.700 3.596 5.918 1.00 8.27 84 GLN A N 1
ATOM 639 C CA . GLN A 1 84 ? 27.095 4.926 6.122 1.00 9.44 84 GLN A CA 1
ATOM 640 C C . GLN A 1 84 ? 25.899 4.816 7.099 1.00 7.97 84 GLN A C 1
ATOM 641 O O . GLN A 1 84 ? 25.058 3.935 6.927 1.00 8.82 84 GLN A O 1
ATOM 647 N N . LEU A 1 85 ? 25.837 5.692 8.101 1.00 7.11 85 LEU A N 1
ATOM 648 C CA . LEU A 1 85 ? 24.672 5.772 8.965 1.00 7.02 85 LEU A CA 1
ATOM 649 C C . LEU A 1 85 ? 23.704 6.847 8.406 1.00 6.61 85 LEU A C 1
ATOM 650 O O . LEU A 1 85 ? 24.168 7.861 7.857 1.00 8.30 85 LEU A O 1
ATOM 655 N N . ASN A 1 86 ? 22.399 6.668 8.613 1.00 6.68 86 ASN A N 1
ATOM 656 C CA . ASN A 1 86 ? 21.359 7.500 8.030 1.00 6.63 86 ASN A CA 1
ATOM 657 C C . ASN A 1 86 ? 20.240 7.779 9.048 1.00 6.27 86 ASN A C 1
ATOM 658 O O . ASN A 1 86 ? 19.795 6.856 9.737 1.00 7.66 86 ASN A O 1
ATOM 663 N N . ALA A 1 87 ? 19.798 9.036 9.142 1.00 6.27 87 ALA A N 1
ATOM 664 C CA . ALA A 1 87 ? 18.641 9.444 9.977 1.00 6.58 87 ALA A CA 1
ATOM 665 C C . ALA A 1 87 ? 17.584 10.078 9.079 1.00 7.34 87 ALA A C 1
ATOM 666 O O . ALA A 1 87 ? 17.873 11.045 8.356 1.00 8.53 87 ALA A O 1
ATOM 668 N N . GLY A 1 88 ? 16.353 9.564 9.133 1.00 7.59 88 GLY A N 1
ATOM 669 C CA . GLY A 1 88 ? 15.241 10.06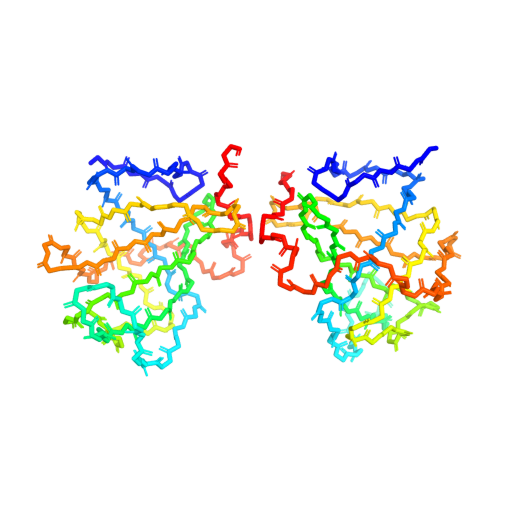6 8.330 1.00 8.47 88 GLY A CA 1
ATOM 670 C C . GLY A 1 88 ? 13.948 10.275 9.156 1.00 8.00 88 GLY A C 1
ATOM 671 O O . GLY A 1 88 ? 13.969 10.456 10.397 1.00 8.25 88 GLY A O 1
ATOM 672 N N . SER A 1 89 ? 12.809 10.261 8.443 1.00 9.11 89 SER A N 1
ATOM 673 C CA . SER A 1 89 ? 11.538 10.672 9.031 1.00 9.81 89 SER A CA 1
ATOM 674 C C . SER A 1 89 ? 11.085 9.845 10.241 1.00 9.82 89 SER A C 1
ATOM 675 O O . SER A 1 89 ? 10.359 10.366 11.104 1.00 11.31 89 SER A O 1
ATOM 678 N N . LYS A 1 90 ? 11.485 8.585 10.314 1.00 9.11 90 LYS A N 1
ATOM 679 C CA . LYS A 1 90 ? 11.139 7.705 11.433 1.00 10.02 90 LYS A CA 1
ATOM 680 C C . LYS A 1 90 ? 12.261 7.510 12.459 1.00 8.68 90 LYS A C 1
ATOM 681 O O . LYS A 1 90 ? 12.120 6.710 13.405 1.00 9.56 90 LYS A O 1
ATOM 687 N N . THR A 1 91 ? 13.383 8.206 12.278 1.00 7.61 91 THR A N 1
ATOM 688 C CA . THR A 1 91 ? 14.502 8.183 13.195 1.00 6.77 91 THR A CA 1
ATOM 689 C C . THR A 1 91 ? 14.251 9.241 14.291 1.00 6.09 91 THR A C 1
ATOM 690 O O . THR A 1 91 ? 13.804 10.374 13.995 1.00 7.42 91 THR A O 1
ATOM 694 N N . LYS A 1 92 ? 14.589 8.902 15.533 1.00 7.06 92 LYS A N 1
ATOM 695 C CA . LYS A 1 92 ? 14.487 9.807 16.682 1.00 7.46 92 LYS A CA 1
ATOM 696 C C . LYS A 1 92 ? 15.894 10.162 17.164 1.00 7.39 92 LYS A C 1
ATOM 697 O O . LYS A 1 92 ? 16.769 9.291 17.283 1.00 9.43 92 LYS A O 1
ATOM 703 N N . ILE A 1 93 ? 16.144 11.451 17.408 1.00 7.53 93 ILE A N 1
ATOM 704 C CA . ILE A 1 93 ? 17.424 11.934 17.973 1.00 8.22 93 ILE A CA 1
ATOM 705 C C . ILE A 1 93 ? 17.142 12.734 19.260 1.00 8.10 93 ILE A C 1
ATOM 706 O O . ILE A 1 93 ? 16.350 13.716 19.221 1.00 8.03 93 ILE A O 1
ATOM 711 N N . ALA A 1 94 ? 17.790 12.338 20.365 1.00 8.89 94 ALA A N 1
ATOM 712 C CA . ALA A 1 94 ? 17.648 13.038 21.673 1.00 10.06 94 ALA A CA 1
ATOM 713 C C . ALA A 1 94 ? 19.008 13.298 22.288 1.00 10.90 94 ALA A C 1
ATOM 714 O O . ALA A 1 94 ? 19.910 12.523 22.096 1.00 11.74 94 ALA A O 1
ATOM 716 N N . GLU A 1 95 ? 19.164 14.377 23.076 1.00 13.54 95 GLU A N 1
ATOM 717 C CA . GLU A 1 95 ? 20.379 14.548 23.892 1.00 14.72 95 GLU A CA 1
ATOM 718 C C . GLU A 1 95 ? 20.502 13.376 24.879 1.00 16.26 95 GLU A C 1
ATOM 719 O O . GLU A 1 95 ? 19.480 12.938 25.421 1.00 17.25 95 GLU A O 1
ATOM 725 N N . ALA A 1 96 ? 21.728 12.849 25.079 1.00 19.41 96 ALA A N 1
ATOM 726 C CA . ALA A 1 96 ? 22.030 11.691 25.940 1.00 21.97 96 ALA A CA 1
ATOM 727 C C . ALA A 1 96 ? 22.911 12.077 27.152 1.00 24.27 96 ALA A C 1
ATOM 728 O O . ALA A 1 96 ? 23.323 13.226 27.254 1.00 25.18 96 ALA A O 1
ATOM 730 N N . SER A 1 97 ? 23.231 11.100 28.018 1.00 26.30 97 SER A N 1
ATOM 731 C CA . SER A 1 97 ? 24.066 11.308 29.228 1.00 27.54 97 SER A CA 1
ATOM 732 C C . SER A 1 97 ? 25.551 11.411 28.896 1.00 27.95 97 SER A C 1
ATOM 733 O O . SER A 1 97 ? 26.152 10.451 28.352 1.00 27.63 97 SER A O 1
ATOM 736 N N . GLU A 1 98 ? 26.141 12.562 29.232 1.00 28.40 98 GLU A N 1
ATOM 737 C CA . GLU A 1 98 ? 27.557 12.812 28.966 1.00 28.42 98 GLU A CA 1
ATOM 738 C C . GLU A 1 98 ? 28.438 12.213 30.047 1.00 27.78 98 GLU A C 1
ATOM 739 O O . GLU A 1 98 ? 29.642 12.167 29.856 1.00 28.09 98 GLU A O 1
ATOM 745 N N . ASP A 1 99 ? 27.845 11.759 31.165 1.00 26.42 99 ASP A N 1
ATOM 746 C CA . ASP A 1 99 ? 28.601 11.255 32.325 1.00 25.27 99 ASP A CA 1
ATOM 747 C C . ASP A 1 99 ? 29.708 10.308 31.917 1.00 23.30 99 ASP A C 1
ATOM 748 O O . ASP A 1 99 ? 29.513 9.090 31.798 1.00 22.93 99 ASP A O 1
ATOM 753 N N . GLY A 1 100 ? 30.879 10.892 31.711 1.00 21.64 100 GLY A N 1
ATOM 754 C CA . GLY A 1 100 ? 32.056 10.149 31.338 1.00 20.05 100 GLY A CA 1
ATOM 755 C C . GLY A 1 100 ? 32.129 9.716 29.882 1.00 18.33 100 GLY A C 1
ATOM 756 O O . GLY A 1 100 ? 33.072 9.008 29.560 1.00 19.13 100 GLY A O 1
ATOM 757 N N . PHE A 1 101 ? 31.200 10.134 29.014 1.00 16.91 101 PHE A N 1
ATOM 758 C CA . PHE A 1 101 ? 31.229 9.716 27.599 1.00 14.76 101 PHE A CA 1
ATOM 759 C C . PHE A 1 101 ? 32.520 10.219 26.967 1.00 14.55 101 PHE A C 1
ATOM 760 O O . PHE A 1 101 ? 32.876 11.393 27.156 1.00 13.91 101 PHE A O 1
ATOM 768 N N . PRO A 1 102 ? 33.231 9.373 26.224 1.00 14.83 102 PRO A N 1
ATOM 769 C CA . PRO A 1 102 ? 34.520 9.795 25.691 1.00 15.22 102 PRO A CA 1
ATOM 770 C C . PRO A 1 102 ? 34.486 11.102 24.901 1.00 15.18 102 PRO A C 1
ATOM 771 O O . PRO A 1 102 ? 33.557 11.348 24.144 1.00 13.98 102 PRO A O 1
ATOM 775 N N . GLU A 1 103 ? 35.532 11.903 25.076 1.00 15.75 103 GLU A N 1
ATOM 776 C CA . GLU A 1 103 ? 35.748 13.102 24.270 1.00 16.58 103 GLU A CA 1
ATOM 777 C C . GLU A 1 103 ? 36.505 12.683 23.025 1.00 16.05 103 GLU A C 1
ATOM 778 O O . GLU A 1 103 ? 36.952 11.542 22.918 1.00 15.51 103 GLU A O 1
ATOM 784 N N . SER A 1 104 ? 36.633 13.597 22.071 1.00 17.27 104 SER A N 1
ATOM 785 C CA . SER A 1 104 ? 37.234 13.314 20.764 1.00 17.98 104 SER A CA 1
ATOM 786 C C . SER A 1 104 ? 38.627 12.666 20.829 1.00 17.39 104 SER A C 1
ATOM 787 O O . SER A 1 104 ? 38.952 11.824 20.008 1.00 16.23 104 SER A O 1
ATOM 790 N N . SER A 1 105 ? 39.456 13.055 21.794 1.00 17.33 105 SER A N 1
ATOM 791 C CA . SER A 1 105 ? 40.807 12.507 21.882 1.00 17.42 105 SER A CA 1
ATOM 792 C C . SER A 1 105 ? 40.850 11.021 22.280 1.00 16.26 105 SER A C 1
ATOM 793 O O . SER A 1 105 ? 41.874 10.366 22.061 1.00 16.87 105 SER A O 1
ATOM 796 N N . GLN A 1 106 ? 39.743 10.501 22.822 1.00 14.52 106 GLN A N 1
ATOM 797 C CA . GLN A 1 106 ? 39.606 9.094 23.192 1.00 14.25 106 GLN A CA 1
ATOM 798 C C . GLN A 1 106 ? 38.663 8.296 22.264 1.00 13.08 106 GLN A C 1
ATOM 799 O O . GLN A 1 106 ? 38.373 7.126 22.547 1.00 16.17 106 GLN A O 1
ATOM 805 N N . ILE A 1 107 ? 38.127 8.927 21.217 1.00 11.61 107 ILE A N 1
ATOM 806 C CA . ILE A 1 107 ? 37.298 8.227 20.208 1.00 10.14 107 ILE A CA 1
ATOM 807 C C . ILE A 1 107 ? 38.187 7.822 19.061 1.00 9.15 107 ILE A C 1
ATOM 808 O O . ILE A 1 107 ? 38.820 8.685 18.421 1.00 9.13 107 ILE A O 1
ATOM 813 N N . PRO A 1 108 ? 38.303 6.520 18.802 1.00 8.70 108 PRO A N 1
ATOM 814 C CA . PRO A 1 108 ? 39.219 6.103 17.738 1.00 8.82 108 PRO A CA 1
ATOM 815 C C . PRO A 1 108 ? 38.791 6.538 16.345 1.00 7.52 108 PRO A C 1
ATOM 816 O O . PRO A 1 108 ? 37.639 7.002 16.141 1.00 7.56 108 PRO A O 1
ATOM 820 N N . GLU A 1 109 ? 39.716 6.385 15.411 1.00 7.27 109 GLU A N 1
ATOM 821 C CA . GLU A 1 109 ? 39.546 6.875 14.045 1.00 7.38 109 GLU A CA 1
ATOM 822 C C . GLU A 1 109 ? 39.101 5.843 13.019 1.00 7.51 109 GLU A C 1
ATOM 823 O O . GLU A 1 109 ? 38.779 6.181 11.888 1.00 8.43 109 GLU A O 1
ATOM 829 N N . ASN A 1 110 ? 39.081 4.580 13.422 1.00 7.21 110 ASN A N 1
ATOM 830 C CA . ASN A 1 110 ? 38.594 3.525 12.520 1.00 7.44 110 ASN A CA 1
ATOM 831 C C . ASN A 1 110 ? 37.121 3.743 12.177 1.00 7.30 110 ASN A C 1
ATOM 832 O O . ASN A 1 110 ? 36.354 4.189 13.036 1.00 8.18 110 ASN A O 1
ATOM 837 N N . THR A 1 111 ? 36.752 3.417 10.944 1.00 7.48 111 THR A N 1
ATOM 838 C CA . THR A 1 111 ? 35.392 3.494 10.434 1.00 9.08 111 THR A CA 1
ATOM 839 C C . THR A 1 111 ? 34.954 2.125 9.932 1.00 9.71 111 THR A C 1
ATOM 840 O O . THR A 1 111 ? 35.753 1.370 9.391 1.00 11.13 111 THR A O 1
ATOM 844 N N . PRO A 1 112 ? 33.670 1.766 10.119 1.00 10.19 112 PRO A N 1
ATOM 845 C CA . PRO A 1 112 ? 33.172 0.453 9.655 1.00 10.35 112 PRO A CA 1
ATOM 846 C C . PRO A 1 112 ? 33.211 0.345 8.129 1.00 10.04 112 PRO A C 1
ATOM 847 O O . PRO A 1 112 ? 32.822 1.235 7.401 1.00 10.04 112 PRO A O 1
ATOM 851 N N . THR A 1 113 ? 33.701 -0.793 7.650 1.00 11.10 113 THR A N 1
ATOM 852 C CA . THR A 1 113 ? 34.137 -1.010 6.256 1.00 11.65 113 THR A CA 1
ATOM 853 C C . THR A 1 113 ? 33.147 -1.965 5.615 1.00 12.75 113 THR A C 1
ATOM 854 O O . THR A 1 113 ? 32.777 -2.948 6.246 1.00 14.04 113 THR A O 1
ATOM 858 N N . ALA A 1 114 ? 32.766 -1.736 4.362 1.00 13.12 114 ALA A N 1
ATOM 859 C CA . ALA A 1 114 ? 31.953 -2.730 3.664 1.00 13.97 114 ALA A CA 1
ATOM 860 C C . ALA A 1 114 ? 32.782 -3.978 3.354 1.00 13.91 114 ALA A C 1
ATOM 861 O O . ALA A 1 114 ? 33.993 -3.913 3.214 1.00 12.49 114 ALA A O 1
ATOM 863 N N . PRO A 1 115 ? 32.202 -5.162 3.290 1.00 14.35 115 PRO A N 1
ATOM 864 C CA . PRO A 1 115 ? 32.988 -6.334 2.865 1.00 15.03 115 PRO A CA 1
ATOM 865 C C . PRO A 1 115 ? 33.749 -6.142 1.534 1.00 15.57 115 PRO A C 1
ATOM 866 O O . PRO A 1 115 ? 33.290 -5.452 0.609 1.00 16.21 115 PRO A O 1
ATOM 870 N N . MET B 1 1 ? 58.702 -7.314 -2.148 0.010 18.75 1 MET B N 1
ATOM 871 C CA . MET B 1 1 ? 57.485 -7.238 -3.005 1.00 18.74 1 MET B CA 1
ATOM 872 C C . MET B 1 1 ? 56.667 -5.980 -2.704 1.00 17.83 1 MET B C 1
ATOM 873 O O . MET B 1 1 ? 56.940 -5.261 -1.726 1.00 17.79 1 MET B O 1
ATOM 878 N N . GLU B 1 2 ? 55.651 -5.735 -3.536 1.00 17.05 2 GLU B N 1
ATOM 879 C CA . GLU B 1 2 ? 54.781 -4.562 -3.394 1.00 16.44 2 GLU B CA 1
ATOM 880 C C . GLU B 1 2 ? 53.428 -4.935 -2.804 1.00 15.36 2 GLU B C 1
ATOM 881 O O . GLU B 1 2 ? 52.892 -6.025 -3.069 1.00 15.46 2 GLU B O 1
ATOM 887 N N . GLU B 1 3 ? 52.880 -4.013 -2.015 1.00 14.31 3 GLU B N 1
ATOM 888 C CA . GLU B 1 3 ? 51.613 -4.202 -1.336 1.00 13.48 3 GLU B CA 1
ATOM 889 C C . GLU B 1 3 ? 50.561 -3.251 -1.909 1.00 12.30 3 GLU B C 1
ATOM 890 O O . GLU B 1 3 ? 50.882 -2.229 -2.484 1.00 15.04 3 GLU B O 1
ATOM 896 N N . LYS B 1 4 ? 49.301 -3.620 -1.773 1.00 11.99 4 LYS B N 1
ATOM 897 C CA . LYS B 1 4 ? 48.176 -2.721 -2.041 1.00 10.88 4 LYS B CA 1
ATOM 898 C C . LYS B 1 4 ? 47.729 -2.089 -0.721 1.00 9.94 4 LYS B C 1
ATOM 899 O O . LYS B 1 4 ? 47.771 -2.761 0.314 1.00 10.18 4 LYS B O 1
ATOM 905 N N . VAL B 1 5 ? 47.199 -0.872 -0.771 1.00 9.23 5 VAL B N 1
ATOM 906 C CA . VAL B 1 5 ? 46.850 -0.118 0.447 1.00 9.27 5 VAL B CA 1
ATOM 907 C C . VAL B 1 5 ? 45.828 -0.835 1.321 1.00 9.60 5 VAL B C 1
ATOM 908 O O . VAL B 1 5 ? 46.016 -0.969 2.519 1.00 10.74 5 VAL B O 1
ATOM 912 N N . GLY B 1 6 ? 44.763 -1.356 0.717 1.00 10.43 6 GLY B N 1
ATOM 913 C CA . GLY B 1 6 ? 43.756 -2.131 1.430 1.00 11.28 6 GLY B CA 1
ATOM 914 C C . GLY B 1 6 ? 44.249 -3.375 2.151 1.00 11.28 6 GLY B C 1
ATOM 915 O O . GLY B 1 6 ? 43.523 -3.885 3.026 1.00 13.79 6 GLY B O 1
ATOM 916 N N . ASN B 1 7 ? 45.399 -3.929 1.757 1.00 11.46 7 ASN B N 1
ATOM 917 C CA . ASN B 1 7 ? 45.938 -5.134 2.383 1.00 12.23 7 ASN B CA 1
ATOM 918 C C . ASN B 1 7 ? 46.937 -4.858 3.533 1.00 12.14 7 ASN B C 1
ATOM 919 O O . ASN B 1 7 ? 47.452 -5.813 4.143 1.00 13.51 7 ASN B O 1
ATOM 924 N N . LEU B 1 8 ? 47.221 -3.592 3.841 1.00 11.44 8 LEU B N 1
ATOM 925 C CA . LEU B 1 8 ? 48.235 -3.279 4.851 1.00 10.83 8 LEU B CA 1
ATOM 926 C C . LEU B 1 8 ? 47.773 -3.673 6.265 1.00 9.01 8 LEU B C 1
ATOM 927 O O . LEU B 1 8 ? 46.613 -3.583 6.597 1.00 9.50 8 LEU B O 1
ATOM 932 N N . LYS B 1 9 ? 48.726 -4.144 7.085 1.00 8.55 9 LYS B N 1
ATOM 933 C CA . LYS B 1 9 ? 48.546 -4.391 8.514 1.00 7.95 9 LYS B CA 1
ATOM 934 C C . LYS B 1 9 ? 49.428 -3.381 9.276 1.00 7.23 9 LYS B C 1
ATOM 935 O O . LYS B 1 9 ? 50.340 -2.814 8.688 1.00 7.67 9 LYS B O 1
ATOM 941 N N . PRO B 1 10 ? 49.170 -3.163 10.566 1.00 7.40 10 PRO B N 1
ATOM 942 C CA . PRO B 1 10 ? 50.040 -2.308 11.379 1.00 7.24 10 PRO B CA 1
ATOM 943 C C . PRO B 1 10 ? 51.411 -2.985 11.664 1.00 6.74 10 PRO B C 1
ATOM 944 O O . PRO B 1 10 ? 51.506 -4.214 11.605 1.00 7.16 10 PRO B O 1
ATOM 948 N N . ASN B 1 11 ? 52.417 -2.158 11.975 1.00 6.81 11 ASN B N 1
ATOM 949 C CA . ASN B 1 11 ? 53.678 -2.646 12.511 1.00 7.39 11 ASN B CA 1
ATOM 950 C C . ASN B 1 11 ? 54.442 -3.491 11.511 1.00 6.74 11 ASN B C 1
ATOM 951 O O . ASN B 1 11 ? 55.237 -4.346 11.894 1.00 6.78 11 ASN B O 1
ATOM 956 N N . MET B 1 12 ? 54.258 -3.172 10.228 1.00 6.94 12 MET B N 1
ATOM 957 C CA . MET B 1 12 ? 55.074 -3.709 9.141 1.00 6.87 12 MET B CA 1
ATOM 958 C C . MET B 1 12 ? 56.333 -2.877 8.852 1.00 7.15 12 MET B C 1
ATOM 959 O O . MET B 1 12 ? 56.329 -1.634 8.981 1.00 8.54 12 MET B O 1
ATOM 964 N N . GLU B 1 13 ? 57.388 -3.554 8.470 1.00 7.33 13 GLU B N 1
ATOM 965 C CA . GLU B 1 13 ? 58.606 -2.924 8.004 1.00 8.89 13 GLU B CA 1
ATOM 966 C C . GLU B 1 13 ? 58.771 -3.251 6.514 1.00 9.40 13 GLU B C 1
ATOM 967 O O . GLU B 1 13 ? 58.167 -4.198 5.989 1.00 8.86 13 GLU B O 1
ATOM 973 N N . SER B 1 14 ? 59.633 -2.497 5.835 1.00 9.88 14 SER B N 1
ATOM 974 C CA . SER B 1 14 ? 60.007 -2.790 4.442 1.00 11.88 14 SER B CA 1
ATOM 975 C C . SER B 1 14 ? 58.793 -2.722 3.505 1.00 10.85 14 SER B C 1
ATOM 976 O O . SER B 1 14 ? 58.707 -3.555 2.592 1.00 11.08 14 SER B O 1
ATOM 979 N N . VAL B 1 15 ? 57.922 -1.727 3.688 1.00 10.23 15 VAL B N 1
ATOM 980 C CA . VAL B 1 15 ? 56.701 -1.602 2.907 1.00 10.07 15 VAL B CA 1
ATOM 981 C C . VAL B 1 15 ? 56.918 -0.814 1.585 1.00 10.01 15 VAL B C 1
ATOM 982 O O . VAL B 1 15 ? 57.452 0.295 1.588 1.00 10.15 15 VAL B O 1
ATOM 986 N N . ASN B 1 16 ? 56.485 -1.379 0.463 1.00 9.69 16 ASN B N 1
ATOM 987 C CA . ASN B 1 16 ? 56.698 -0.748 -0.839 1.00 9.87 16 ASN B CA 1
ATOM 988 C C . ASN B 1 16 ? 55.339 -0.571 -1.506 1.00 10.59 16 ASN B C 1
ATOM 989 O O . ASN B 1 16 ? 54.614 -1.551 -1.698 1.00 11.41 16 ASN B O 1
ATOM 994 N N . VAL B 1 17 ? 54.967 0.670 -1.834 1.00 10.94 17 VAL B N 1
ATOM 995 C CA . VAL B 1 17 ? 53.651 0.975 -2.427 1.00 11.15 17 VAL B CA 1
ATOM 996 C C . VAL B 1 17 ? 53.754 2.095 -3.481 1.00 10.52 17 VAL B C 1
ATOM 997 O O . VAL B 1 17 ? 54.643 2.923 -3.412 1.00 11.96 17 VAL B O 1
ATOM 1001 N N . T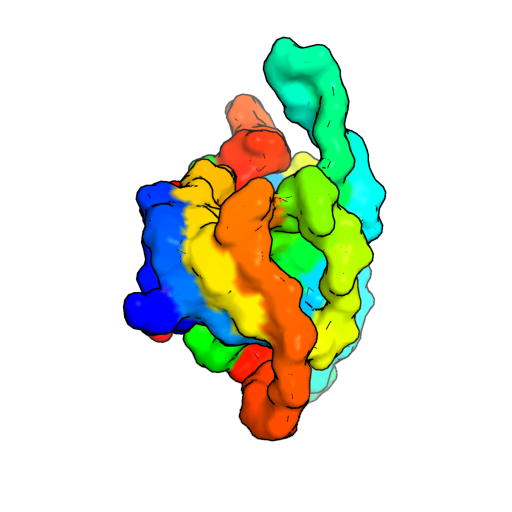HR B 1 18 ? 52.822 2.114 -4.430 1.00 10.75 18 THR B N 1
ATOM 1002 C CA . THR B 1 18 ? 52.641 3.253 -5.352 1.00 10.24 18 THR B CA 1
ATOM 1003 C C . THR B 1 18 ? 51.232 3.829 -5.120 1.00 10.04 18 THR B C 1
ATOM 1004 O O . THR B 1 18 ? 50.236 3.074 -5.113 1.00 11.44 18 THR B O 1
ATOM 1008 N N . VAL B 1 19 ? 51.134 5.141 -4.940 1.00 9.02 19 VAL B N 1
ATOM 1009 C CA . VAL B 1 19 ? 49.876 5.754 -4.483 1.00 9.04 19 VAL B CA 1
ATOM 1010 C C . VAL B 1 19 ? 49.604 7.101 -5.162 1.00 8.39 19 VAL B C 1
ATOM 1011 O O . VAL B 1 19 ? 50.539 7.827 -5.547 1.00 9.00 19 VAL B O 1
ATOM 1015 N N . ARG B 1 20 ? 48.318 7.455 -5.239 1.00 8.42 20 ARG B N 1
ATOM 1016 C CA . ARG B 1 20 ? 47.863 8.786 -5.619 1.00 8.22 20 ARG B CA 1
ATOM 1017 C C . ARG B 1 20 ? 47.722 9.636 -4.344 1.00 8.21 20 ARG B C 1
ATOM 1018 O O . ARG B 1 20 ? 47.175 9.179 -3.312 1.00 8.62 20 ARG B O 1
ATOM 1026 N N . VAL B 1 21 ? 48.179 10.875 -4.411 1.00 8.20 21 VAL B N 1
ATOM 1027 C CA . VAL B 1 21 ? 48.034 11.802 -3.285 1.00 8.22 21 VAL B CA 1
ATOM 1028 C C . VAL B 1 21 ? 46.657 12.490 -3.380 1.00 8.32 21 VAL B C 1
ATOM 1029 O O . VAL B 1 21 ? 46.371 13.242 -4.344 1.00 9.91 21 VAL B O 1
ATOM 1033 N N . LEU B 1 22 ? 45.802 12.187 -2.407 1.00 8.78 22 LEU B N 1
ATOM 1034 C CA . LEU B 1 22 ? 44.424 12.727 -2.315 1.00 9.53 22 LEU B CA 1
ATOM 1035 C C . LEU B 1 22 ? 44.294 14.075 -1.631 1.00 9.89 22 LEU B C 1
ATOM 1036 O O . LEU B 1 22 ? 43.423 14.869 -1.972 1.00 10.46 22 LEU B O 1
ATOM 1041 N N . GLU B 1 23 ? 45.150 14.292 -0.644 1.00 9.79 23 GLU B N 1
ATOM 1042 C CA . GLU B 1 23 ? 45.190 15.523 0.171 1.00 10.82 23 GLU B CA 1
ATOM 1043 C C . GLU B 1 23 ? 46.595 15.606 0.781 1.00 9.19 23 GLU B C 1
ATOM 1044 O O . GLU B 1 23 ? 47.188 14.574 1.133 1.00 9.69 23 GLU B O 1
ATOM 1050 N N . ALA B 1 24 ? 47.081 16.828 0.973 1.00 9.48 24 ALA B N 1
ATOM 1051 C CA . ALA B 1 24 ? 48.363 17.052 1.639 1.00 9.43 24 ALA B CA 1
ATOM 1052 C C . ALA B 1 24 ? 48.211 18.274 2.554 1.00 9.27 24 ALA B C 1
ATOM 1053 O O . ALA B 1 24 ? 47.833 19.343 2.089 1.00 11.83 24 ALA B O 1
ATOM 1055 N N . SER B 1 25 ? 48.448 18.101 3.850 1.00 9.64 25 SER B N 1
ATOM 1056 C CA . SER B 1 25 ? 48.349 19.150 4.847 1.00 10.13 25 SER B CA 1
ATOM 1057 C C . SER B 1 25 ? 49.670 19.893 4.987 1.00 9.40 25 SER B C 1
ATOM 1058 O O . SER B 1 25 ? 50.754 19.357 4.715 1.00 9.79 25 SER B O 1
ATOM 1061 N N . GLU B 1 26 ? 49.588 21.132 5.445 1.00 9.71 26 GLU B N 1
ATOM 1062 C CA . GLU B 1 26 ? 50.779 21.937 5.666 1.00 9.46 26 GLU B CA 1
ATOM 1063 C C . GLU B 1 26 ? 51.670 21.344 6.777 1.00 9.05 26 GLU B C 1
ATOM 1064 O O . GLU B 1 26 ? 51.173 20.808 7.775 1.00 10.27 26 GLU B O 1
ATOM 1070 N N . ALA B 1 27 ? 52.990 21.477 6.619 1.00 9.44 27 ALA B N 1
ATOM 1071 C CA . ALA B 1 27 ? 53.962 21.067 7.635 1.00 9.66 27 ALA B CA 1
ATOM 1072 C C . ALA B 1 27 ? 53.698 21.721 8.982 1.00 9.65 27 ALA B C 1
ATOM 1073 O O . ALA B 1 27 ? 53.253 22.856 9.054 1.00 10.26 27 ALA B O 1
ATOM 1075 N N . ARG B 1 28 ? 53.982 20.985 10.057 1.00 10.28 28 ARG B N 1
ATOM 1076 C CA . ARG B 1 28 ? 53.691 21.432 11.430 1.00 11.09 28 ARG B CA 1
ATOM 1077 C C . ARG B 1 28 ? 54.661 20.772 12.421 1.00 10.12 28 ARG B C 1
ATOM 1078 O O . ARG B 1 28 ? 55.340 19.807 12.094 1.00 10.98 28 ARG B O 1
ATOM 1086 N N . GLN B 1 29 ? 54.722 21.333 13.623 1.00 10.94 29 GLN B N 1
ATOM 1087 C CA . GLN B 1 29 ? 55.623 20.878 14.681 1.00 11.61 29 GLN B CA 1
ATOM 1088 C C . GLN B 1 29 ? 54.922 19.923 15.631 1.00 12.60 29 GLN B C 1
ATOM 1089 O O . GLN B 1 29 ? 53.782 20.200 16.002 1.00 16.37 29 GLN B O 1
ATOM 1095 N N . ILE B 1 30 ? 55.602 18.828 16.009 1.00 12.01 30 ILE B N 1
ATOM 1096 C CA . ILE B 1 30 ? 55.077 17.791 16.923 1.00 10.87 30 ILE B CA 1
ATOM 1097 C C . ILE B 1 30 ? 56.017 17.712 18.144 1.00 9.22 30 ILE B C 1
ATOM 1098 O O . ILE B 1 30 ? 57.251 17.811 18.040 1.00 9.04 30 ILE B O 1
ATOM 1103 N N . GLN B 1 31 ? 55.426 17.538 19.321 1.00 9.71 31 GLN B N 1
ATOM 1104 C CA . GLN B 1 31 ? 56.208 17.280 20.537 1.00 8.61 31 GLN B CA 1
ATOM 1105 C C . GLN B 1 31 ? 56.896 15.897 20.528 1.00 6.84 31 GLN B C 1
ATOM 1106 O O . GLN B 1 31 ? 56.320 14.934 20.042 1.00 8.47 31 GLN B O 1
ATOM 1112 N N . THR B 1 32 ? 58.128 15.844 21.006 1.00 5.30 32 THR B N 1
ATOM 1113 C CA . THR B 1 32 ? 58.879 14.577 21.137 1.00 6.02 32 THR B CA 1
ATOM 1114 C C . THR B 1 32 ? 59.485 14.441 22.538 1.00 5.08 32 THR B C 1
ATOM 1115 O O . THR B 1 32 ? 59.465 15.413 23.332 1.00 5.26 32 THR B O 1
ATOM 1119 N N . LYS B 1 33 ? 60.137 13.312 22.811 1.00 5.18 33 LYS B N 1
ATOM 1120 C CA . LYS B 1 33 ? 60.832 13.100 24.068 1.00 5.23 33 LYS B CA 1
ATOM 1121 C C . LYS B 1 33 ? 62.074 13.991 24.234 1.00 4.39 33 LYS B C 1
ATOM 1122 O O . LYS B 1 33 ? 62.609 14.136 25.352 1.00 5.57 33 LYS B O 1
ATOM 1128 N N . ASN B 1 34 ? 62.544 14.588 23.148 1.00 4.56 34 ASN B N 1
ATOM 1129 C CA . ASN B 1 34 ? 63.709 15.468 23.225 1.00 5.38 34 ASN B CA 1
ATOM 1130 C C . ASN B 1 34 ? 63.437 16.965 22.909 1.00 5.03 34 ASN B C 1
ATOM 1131 O O . ASN B 1 34 ? 64.308 17.816 23.096 1.00 6.35 34 ASN B O 1
ATOM 1136 N N . GLY B 1 35 ? 62.220 17.302 22.514 1.00 5.20 35 GLY B N 1
ATOM 1137 C CA . GLY B 1 35 ? 61.853 18.653 22.121 1.00 6.66 35 GLY B CA 1
ATOM 1138 C C . GLY B 1 35 ? 60.752 18.694 21.080 1.00 8.05 35 GLY B C 1
ATOM 1139 O O . GLY B 1 35 ? 59.599 18.388 21.400 1.00 7.78 35 GLY B O 1
ATOM 1140 N N . VAL B 1 36 ? 61.135 19.015 19.844 1.00 9.19 36 VAL B N 1
ATOM 1141 C CA . VAL B 1 36 ? 60.201 19.232 18.728 1.00 10.39 36 VAL B CA 1
ATOM 1142 C C . VAL B 1 36 ? 60.790 18.692 17.406 1.00 9.80 36 VAL B C 1
ATOM 1143 O O . VAL B 1 36 ? 61.995 18.721 17.209 1.00 10.13 36 VAL B O 1
ATOM 1147 N N . ARG B 1 37 ? 59.940 18.113 16.556 1.00 9.72 37 ARG B N 1
ATOM 1148 C CA . ARG B 1 37 ? 60.279 17.649 15.152 1.00 10.77 37 ARG B CA 1
ATOM 1149 C C . ARG B 1 37 ? 59.273 18.281 14.160 1.00 11.47 37 ARG B C 1
ATOM 1150 O O . ARG B 1 37 ? 58.151 18.616 14.535 1.00 10.61 37 ARG B O 1
ATOM 1158 N N . THR B 1 38 ? 59.683 18.425 12.902 1.00 12.55 38 THR B N 1
ATOM 1159 C CA . THR B 1 38 ? 58.771 18.893 11.837 1.00 12.63 38 THR B CA 1
ATOM 1160 C C . THR B 1 38 ? 58.335 17.727 10.993 1.00 12.00 38 THR B C 1
ATOM 1161 O O . THR B 1 38 ? 59.132 16.915 10.555 1.00 13.39 38 THR B O 1
ATOM 1165 N N . ILE B 1 39 ? 57.016 17.627 10.829 1.00 9.40 39 ILE B N 1
ATOM 1166 C CA . ILE B 1 39 ? 56.402 16.606 9.999 1.00 8.48 39 ILE B CA 1
ATOM 1167 C C . ILE B 1 39 ? 55.370 17.212 9.044 1.00 7.46 39 ILE B C 1
ATOM 1168 O O . ILE B 1 39 ? 54.984 18.380 9.192 1.00 7.58 39 ILE B O 1
ATOM 1173 N N . SER B 1 40 ? 54.887 16.402 8.099 1.00 7.51 40 SER B N 1
ATOM 1174 C CA . SER B 1 40 ? 53.634 16.712 7.402 1.00 7.08 40 SER B CA 1
ATOM 1175 C C . SER B 1 40 ? 52.834 15.431 7.227 1.00 7.93 40 SER B C 1
ATOM 1176 O O . SER B 1 40 ? 53.361 14.327 7.367 1.00 8.78 40 SER B O 1
ATOM 1179 N N . GLU B 1 41 ? 51.538 15.597 6.982 1.00 8.25 41 GLU B N 1
ATOM 1180 C CA . GLU B 1 41 ? 50.615 14.461 6.767 1.00 8.87 41 GLU B CA 1
ATOM 1181 C C . GLU B 1 41 ? 49.901 14.596 5.446 1.00 7.65 41 GLU B C 1
ATOM 1182 O O . GLU B 1 41 ? 49.734 15.697 4.902 1.00 9.56 41 GLU B O 1
ATOM 1188 N N . ALA B 1 42 ? 49.538 13.446 4.898 1.00 8.56 42 ALA B N 1
ATOM 1189 C CA . ALA B 1 42 ? 48.799 13.375 3.651 1.00 8.75 42 ALA B CA 1
ATOM 1190 C C . ALA B 1 42 ? 47.836 12.215 3.706 1.00 9.38 42 ALA B C 1
ATOM 1191 O O . ALA B 1 42 ? 47.959 11.340 4.553 1.00 12.67 42 ALA B O 1
ATOM 1193 N N . ILE B 1 43 ? 46.860 12.210 2.826 1.00 8.28 43 ILE B N 1
ATOM 1194 C CA . ILE B 1 43 ? 45.985 11.045 2.570 1.00 8.98 43 ILE B CA 1
ATOM 1195 C C . ILE B 1 43 ? 46.341 10.513 1.183 1.00 7.48 43 ILE B C 1
ATOM 1196 O O . ILE B 1 43 ? 46.361 11.277 0.216 1.00 8.23 43 ILE B O 1
ATOM 1201 N N . VAL B 1 44 ? 46.671 9.222 1.093 1.00 7.78 44 VAL B N 1
ATOM 1202 C CA . VAL B 1 44 ? 47.121 8.607 -0.160 1.00 8.16 44 VAL B CA 1
ATOM 1203 C C . VAL B 1 44 ? 46.351 7.302 -0.401 1.00 7.76 44 VAL B C 1
ATOM 1204 O O . VAL B 1 44 ? 45.829 6.678 0.552 1.00 7.89 44 VAL B O 1
ATOM 1208 N N . GLY B 1 45 ? 46.233 6.857 -1.652 1.00 7.44 45 GLY B N 1
ATOM 1209 C CA . GLY B 1 45 ? 45.501 5.645 -1.924 1.00 7.82 45 GLY B CA 1
ATOM 1210 C C . GLY B 1 45 ? 45.675 5.042 -3.293 1.00 7.34 45 GLY B C 1
ATOM 1211 O O . GLY B 1 45 ? 46.395 5.558 -4.153 1.00 7.93 45 GLY B O 1
ATOM 1212 N N . ASP B 1 46 ? 45.028 3.886 -3.469 1.00 6.59 46 ASP B N 1
ATOM 1213 C CA . ASP B 1 46 ? 45.005 3.171 -4.744 1.00 6.67 46 ASP B CA 1
ATOM 1214 C C . ASP B 1 46 ? 43.601 2.566 -4.904 1.00 7.12 46 ASP B C 1
ATOM 1215 O O . ASP B 1 46 ? 42.699 2.889 -4.146 1.00 7.78 46 ASP B O 1
ATOM 1220 N N . GLU B 1 47 ? 43.390 1.723 -5.916 1.00 8.29 47 GLU B N 1
ATOM 1221 C CA . GLU B 1 47 ? 42.057 1.160 -6.167 1.00 8.74 47 GLU B CA 1
ATOM 1222 C C . GLU B 1 47 ? 41.470 0.298 -5.025 1.00 8.71 47 GLU B C 1
ATOM 1223 O O . GLU B 1 47 ? 40.274 -0.071 -5.090 1.00 9.08 47 GLU B O 1
ATOM 1229 N N . THR B 1 48 ? 42.281 -0.085 -4.024 1.00 8.29 48 THR B N 1
ATOM 1230 C CA . THR B 1 48 ? 41.861 -0.965 -2.941 1.00 7.73 48 THR B CA 1
ATOM 1231 C C . THR B 1 48 ? 41.585 -0.221 -1.632 1.00 6.89 48 THR B C 1
ATOM 1232 O O . THR B 1 48 ? 41.077 -0.847 -0.677 1.00 8.00 48 THR B O 1
ATOM 1236 N N . GLY B 1 49 ? 41.905 1.079 -1.532 1.00 6.68 49 GLY B N 1
ATOM 1237 C CA . GLY B 1 49 ? 41.693 1.821 -0.288 1.00 7.35 49 GLY B CA 1
ATOM 1238 C C . GLY B 1 49 ? 42.612 3.008 -0.131 1.00 6.26 49 GLY B C 1
ATOM 1239 O O . GLY B 1 49 ? 43.417 3.301 -1.017 1.00 7.01 49 GLY B O 1
ATOM 1240 N N . ARG B 1 50 ? 42.496 3.694 1.008 1.00 6.82 50 ARG B N 1
ATOM 1241 C CA . ARG B 1 50 ? 43.271 4.896 1.331 1.00 7.28 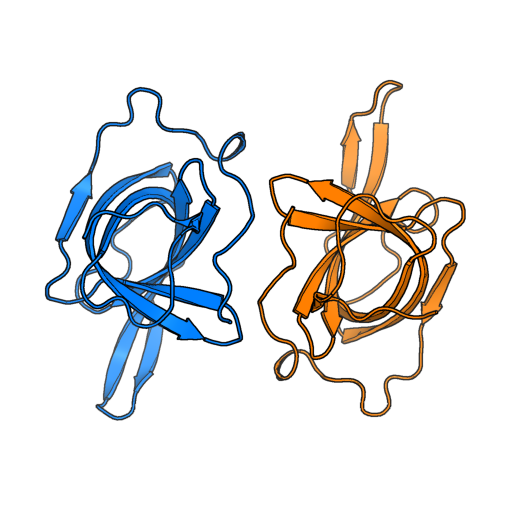50 ARG B CA 1
ATOM 1242 C C . ARG B 1 50 ? 43.779 4.826 2.769 1.00 7.59 50 ARG B C 1
ATOM 1243 O O . ARG B 1 50 ? 43.226 4.108 3.594 1.00 7.88 50 ARG B O 1
ATOM 1251 N N . VAL B 1 51 ? 44.830 5.591 3.050 1.00 8.00 51 VAL B N 1
ATOM 1252 C CA . VAL B 1 51 ? 45.489 5.593 4.341 1.00 8.25 51 VAL B CA 1
ATOM 1253 C C . VAL B 1 51 ? 46.141 6.957 4.567 1.00 8.05 51 VAL B C 1
ATOM 1254 O O . VAL B 1 51 ? 46.550 7.632 3.604 1.00 8.31 51 VAL B O 1
ATOM 1258 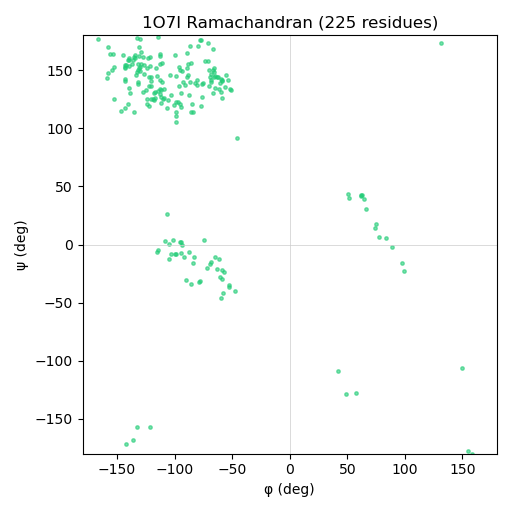N N . LYS B 1 52 ? 46.289 7.328 5.838 1.00 7.88 52 LYS B N 1
ATOM 1259 C CA . LYS B 1 52 ? 47.074 8.508 6.192 1.00 8.39 52 LYS B CA 1
ATOM 1260 C C . LYS B 1 52 ? 48.567 8.162 6.227 1.00 7.59 52 LYS B C 1
ATOM 1261 O O . LYS B 1 52 ? 48.966 7.087 6.684 1.00 9.61 52 LYS B O 1
ATOM 1267 N N . LEU B 1 53 ? 49.364 9.088 5.708 1.00 8.10 53 LEU B N 1
ATOM 1268 C CA . LEU B 1 53 ? 50.822 9.005 5.609 1.00 8.06 53 LEU B CA 1
ATOM 1269 C C . LEU B 1 53 ? 51.485 10.125 6.397 1.00 7.88 53 LEU B C 1
ATOM 1270 O O . LEU B 1 53 ? 51.151 11.309 6.167 1.00 10.06 53 LEU B O 1
ATOM 1275 N N . THR B 1 54 ? 52.393 9.790 7.309 1.00 7.46 54 THR B N 1
ATOM 1276 C CA . THR B 1 54 ? 53.229 10.771 8.014 1.00 7.56 54 THR B CA 1
ATOM 1277 C C . THR B 1 54 ? 54.603 10.841 7.356 1.00 7.45 54 THR B C 1
ATOM 1278 O O . THR B 1 54 ? 55.281 9.809 7.223 1.00 7.51 54 THR B O 1
ATOM 1282 N N . LEU B 1 55 ? 54.983 12.045 6.905 1.00 7.09 55 LEU B N 1
ATOM 1283 C CA . LEU B 1 55 ? 56.291 12.333 6.290 1.00 7.82 55 LEU B CA 1
ATOM 1284 C C . LEU B 1 55 ? 57.174 12.955 7.379 1.00 7.66 55 LEU B C 1
ATOM 1285 O O . LEU B 1 55 ? 56.918 14.096 7.812 1.00 8.74 55 LEU B O 1
ATOM 1290 N N . TRP B 1 56 ? 58.137 12.162 7.892 1.00 8.53 56 TRP B N 1
ATOM 1291 C CA . TRP B 1 56 ? 59.085 12.577 8.937 1.00 10.43 56 TRP B CA 1
ATOM 1292 C C . TRP B 1 56 ? 60.306 13.287 8.373 1.00 12.49 56 TRP B C 1
ATOM 1293 O O . TRP B 1 56 ? 60.755 13.001 7.274 1.00 15.15 56 TRP B O 1
ATOM 1304 N N . GLY B 1 57 ? 60.934 14.094 9.201 1.00 12.38 57 GLY B N 1
ATOM 1305 C CA . GLY B 1 57 ? 62.257 14.635 8.918 0.010 12.96 57 GLY B CA 1
ATOM 1306 C C . GLY B 1 57 ? 62.523 15.121 7.500 1.00 13.40 57 GLY B C 1
ATOM 1307 O O . GLY B 1 57 ? 62.011 16.173 7.098 1.00 14.25 57 GLY B O 1
ATOM 1308 N N . LYS B 1 58 ? 63.350 14.376 6.756 1.00 13.60 58 LYS B N 1
ATOM 1309 C CA . LYS B 1 58 ? 63.838 14.772 5.441 1.00 13.82 58 LYS B CA 1
ATOM 1310 C C . LYS B 1 58 ? 62.783 14.648 4.337 1.00 11.83 58 LYS B C 1
ATOM 1311 O O . LYS B 1 58 ? 63.117 14.946 3.184 1.00 12.26 58 LYS B O 1
ATOM 1317 N N . HIS B 1 59 ? 61.531 14.277 4.670 1.00 10.31 59 HIS B N 1
ATOM 1318 C CA . HIS B 1 59 ? 60.488 14.179 3.683 1.00 9.03 59 HIS B CA 1
ATOM 1319 C C . HIS B 1 59 ? 59.318 15.186 3.878 1.00 8.65 59 HIS B C 1
ATOM 1320 O O . HIS B 1 59 ? 58.439 15.235 3.041 1.00 7.85 59 HIS B O 1
ATOM 1327 N N . ALA B 1 60 ? 59.307 15.949 4.976 1.00 7.95 60 ALA B N 1
ATOM 1328 C CA . ALA B 1 60 ? 58.149 16.784 5.318 1.00 8.61 60 ALA B CA 1
ATOM 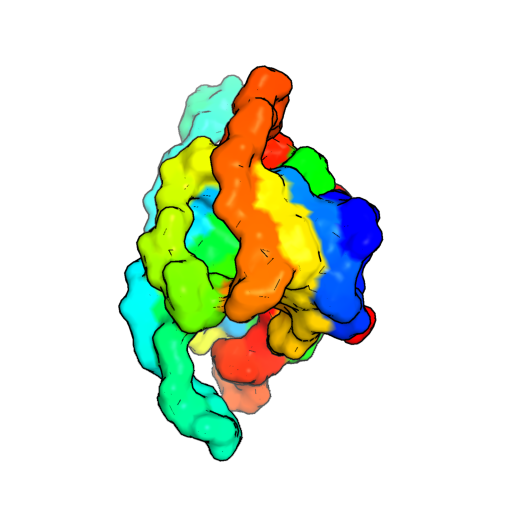1329 C C . ALA B 1 60 ? 57.816 17.808 4.235 1.00 7.58 60 ALA B C 1
ATOM 1330 O O . ALA B 1 60 ? 58.695 18.543 3.748 1.00 6.88 60 ALA B O 1
ATOM 1332 N N . GLY B 1 61 ? 56.534 17.869 3.867 1.00 8.35 61 GLY B N 1
ATOM 1333 C CA . GLY B 1 61 ? 56.068 18.863 2.934 1.00 8.55 61 GLY B CA 1
ATOM 1334 C C . GLY B 1 61 ? 56.408 18.663 1.463 1.00 7.65 61 GLY B C 1
ATOM 1335 O O . GLY B 1 61 ? 56.295 19.593 0.679 1.00 8.75 61 GLY B O 1
ATOM 1336 N N . SER B 1 62 ? 56.789 17.430 1.081 1.00 7.74 62 SER B N 1
ATOM 1337 C CA . SER B 1 62 ? 57.391 17.177 -0.236 1.00 8.38 62 SER B CA 1
ATOM 1338 C C . SER B 1 62 ? 56.433 16.745 -1.338 1.00 8.63 62 SER B C 1
ATO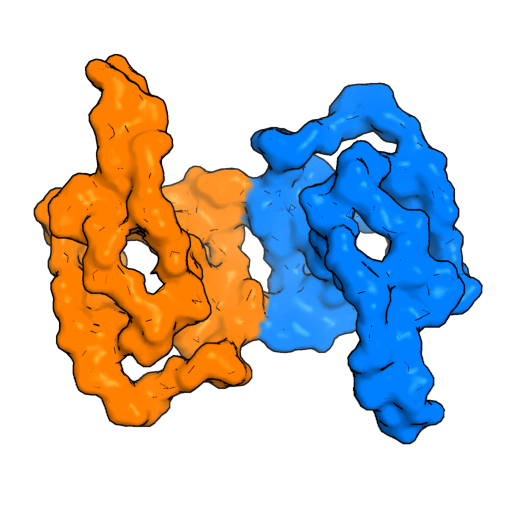M 1339 O O . SER B 1 62 ? 56.870 16.625 -2.489 1.00 10.24 62 SER B O 1
ATOM 1342 N N . ILE B 1 63 ? 55.157 16.485 -1.009 1.00 8.74 63 ILE B N 1
ATOM 1343 C CA . ILE B 1 63 ? 54.213 15.962 -2.025 1.00 9.09 63 ILE B CA 1
ATOM 1344 C C . ILE B 1 63 ? 52.983 16.889 -2.164 1.00 9.47 63 ILE B C 1
ATOM 1345 O O . ILE B 1 63 ? 52.654 17.687 -1.279 1.00 10.04 63 ILE B O 1
ATOM 1350 N N . LYS B 1 64 ? 52.286 16.765 -3.291 1.00 11.34 64 LYS B N 1
ATOM 1351 C CA . LYS B 1 64 ? 51.135 17.628 -3.591 1.00 11.94 64 LYS B CA 1
ATOM 1352 C C . LYS B 1 64 ? 49.939 16.812 -4.101 1.00 10.31 64 LYS B C 1
ATOM 1353 O O . LYS B 1 64 ? 50.096 15.785 -4.757 1.00 8.88 64 LYS B O 1
ATOM 1359 N N . GLU B 1 65 ? 48.743 17.261 -3.763 1.00 10.08 65 GLU B N 1
ATOM 1360 C CA . GLU B 1 65 ? 47.507 16.643 -4.216 1.00 10.54 65 GLU B CA 1
ATOM 1361 C C . GLU B 1 65 ? 47.523 16.470 -5.727 1.00 9.75 65 GLU B C 1
ATOM 1362 O O . GLU B 1 65 ? 47.857 17.386 -6.449 1.00 9.49 65 GLU B O 1
ATOM 1368 N N . GLY B 1 66 ? 47.146 15.286 -6.176 1.00 9.34 66 GLY B N 1
ATOM 1369 C CA . GLY B 1 66 ? 47.041 14.924 -7.582 1.00 8.98 66 GLY B CA 1
ATOM 1370 C C . GLY B 1 66 ? 48.249 14.173 -8.125 1.00 9.18 66 GLY B C 1
ATOM 1371 O O . GLY B 1 66 ? 48.160 13.560 -9.205 1.00 10.10 66 GLY B O 1
ATOM 1372 N N . GLN B 1 67 ? 49.385 14.198 -7.421 1.00 8.49 67 GLN B N 1
ATOM 1373 C CA . GLN B 1 67 ? 50.585 13.449 -7.862 1.00 9.03 67 GLN B CA 1
ATOM 1374 C C . GLN B 1 67 ? 50.434 11.926 -7.634 1.00 8.38 67 GLN B C 1
ATOM 1375 O O . GLN B 1 67 ? 49.648 11.491 -6.793 1.00 8.74 67 GLN B O 1
ATOM 1381 N N . VAL B 1 68 ? 51.212 11.133 -8.375 1.00 8.65 68 VAL B N 1
ATOM 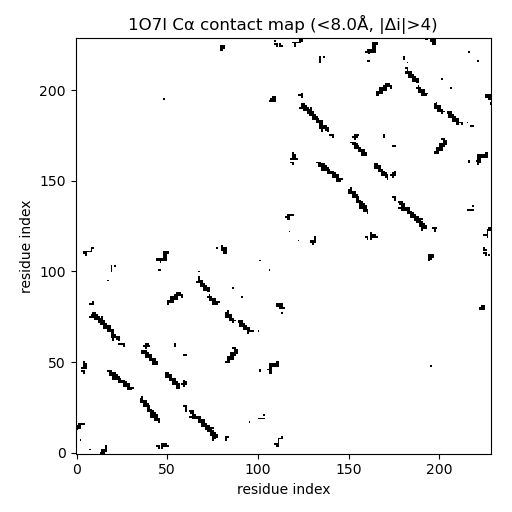1382 C CA . VAL B 1 68 ? 51.462 9.710 -8.095 1.00 9.06 68 VAL B CA 1
ATOM 1383 C C . VAL B 1 68 ? 52.919 9.587 -7.610 1.00 9.86 68 VAL B C 1
ATOM 1384 O O . VAL B 1 68 ? 53.823 10.184 -8.221 1.00 10.02 68 VAL B O 1
ATOM 1388 N N . VAL B 1 69 ? 53.135 8.837 -6.523 1.00 9.70 69 VAL B N 1
ATOM 1389 C CA . VAL B 1 69 ? 54.474 8.638 -5.955 1.00 10.11 69 VAL B CA 1
ATOM 1390 C C . VAL B 1 69 ? 54.763 7.172 -5.661 1.00 9.67 69 VAL B C 1
ATOM 1391 O O . VAL B 1 69 ? 53.887 6.422 -5.187 1.00 10.49 69 VAL B O 1
ATOM 1395 N N . LYS B 1 70 ? 55.988 6.759 -5.982 1.00 9.84 70 LYS B N 1
ATOM 1396 C CA . LYS B 1 70 ? 56.509 5.442 -5.648 1.00 10.31 70 LYS B CA 1
ATOM 1397 C C . LYS B 1 70 ? 57.300 5.532 -4.360 1.00 10.26 70 LYS B C 1
ATOM 1398 O O . LYS B 1 70 ? 58.282 6.276 -4.274 1.00 11.58 70 LYS B O 1
ATOM 1404 N N . ILE B 1 71 ? 56.859 4.759 -3.362 1.00 11.44 71 ILE B N 1
ATOM 1405 C CA . ILE B 1 71 ? 57.455 4.775 -2.027 1.00 11.34 71 ILE B CA 1
ATOM 1406 C C . ILE B 1 71 ? 58.139 3.428 -1.766 1.00 10.99 71 ILE B C 1
ATOM 1407 O O . ILE B 1 71 ? 57.506 2.398 -1.934 1.00 12.29 71 ILE B O 1
ATOM 1412 N N . GLU B 1 72 ? 59.400 3.449 -1.327 1.00 10.82 72 GLU B N 1
ATOM 1413 C CA . GLU B 1 72 ? 60.164 2.239 -1.033 1.00 10.75 72 GLU B CA 1
ATOM 1414 C C . GLU B 1 72 ? 60.640 2.286 0.424 1.00 9.15 72 GLU B C 1
ATOM 1415 O O . GLU B 1 72 ? 61.157 3.307 0.877 1.00 10.02 72 GLU B O 1
ATOM 1421 N N . ASN B 1 73 ? 60.519 1.153 1.118 1.00 9.48 73 ASN B N 1
ATOM 1422 C CA . ASN B 1 73 ? 60.999 0.983 2.491 1.00 10.04 73 ASN B CA 1
ATOM 1423 C C . ASN B 1 73 ? 60.280 1.933 3.458 1.00 9.40 73 ASN B C 1
ATOM 1424 O O . ASN B 1 73 ? 60.914 2.566 4.271 1.00 10.48 73 ASN B O 1
ATOM 1429 N N . ALA B 1 74 ? 58.960 2.072 3.306 1.00 8.98 74 ALA B N 1
ATOM 1430 C CA . ALA B 1 74 ? 58.098 2.717 4.310 1.00 8.08 74 ALA B CA 1
ATOM 1431 C C . ALA B 1 74 ? 57.861 1.719 5.484 1.00 7.74 74 ALA B C 1
ATOM 1432 O O . ALA B 1 74 ? 58.281 0.550 5.450 1.00 9.38 74 ALA B O 1
ATOM 1434 N N . TRP B 1 75 ? 57.168 2.182 6.519 1.00 7.97 75 TRP B N 1
ATOM 1435 C CA . TRP B 1 75 ? 56.764 1.351 7.653 1.00 8.04 75 TRP B CA 1
ATOM 1436 C C . TRP B 1 75 ? 55.398 1.762 8.129 1.00 7.73 75 TRP B C 1
ATOM 1437 O O . TRP B 1 75 ? 55.010 2.919 7.972 1.00 8.76 75 TRP B O 1
ATOM 1448 N N . THR B 1 76 ? 54.667 0.817 8.700 1.00 7.75 76 THR B N 1
ATOM 1449 C CA . THR B 1 76 ? 53.355 1.138 9.263 1.00 7.87 76 THR B CA 1
ATOM 1450 C C . THR B 1 76 ? 53.333 1.061 10.798 1.00 8.19 76 THR B C 1
ATOM 1451 O O . THR B 1 76 ? 54.126 0.337 11.415 1.00 8.12 76 THR B O 1
ATOM 1455 N N . THR B 1 77 ? 52.398 1.786 11.376 1.00 8.11 77 THR B N 1
ATOM 1456 C CA . THR B 1 77 ? 52.094 1.805 12.810 1.00 8.40 77 THR B CA 1
ATOM 1457 C C . THR B 1 77 ? 50.573 1.583 13.014 1.00 8.49 77 THR B C 1
ATOM 1458 O O . THR B 1 77 ? 49.784 1.642 12.058 1.00 8.81 77 THR B O 1
ATOM 1462 N N . ALA B 1 78 ? 50.190 1.286 14.252 1.00 9.30 78 ALA B N 1
ATOM 1463 C CA . ALA B 1 78 ? 48.797 1.259 14.730 1.00 9.03 78 ALA B CA 1
ATOM 1464 C C . ALA B 1 78 ? 48.535 2.588 15.451 1.00 9.12 78 ALA B C 1
ATOM 1465 O O . ALA B 1 78 ? 49.136 2.848 16.507 1.00 10.25 78 ALA B O 1
ATOM 1467 N N . PHE B 1 79 ? 47.656 3.424 14.916 1.00 9.27 79 PHE B N 1
ATOM 1468 C CA . PHE B 1 79 ? 47.404 4.761 15.462 1.00 9.18 79 PHE B CA 1
ATOM 1469 C C . PHE B 1 79 ? 45.900 4.994 15.514 1.00 9.24 79 PHE B C 1
ATOM 1470 O O . PHE B 1 79 ? 45.221 5.041 14.484 1.00 8.80 79 PHE B O 1
ATOM 1478 N N . LYS B 1 80 ? 45.377 5.106 16.733 1.00 9.16 80 LYS B N 1
ATOM 1479 C CA . LYS B 1 80 ? 43.955 5.363 16.966 1.00 9.64 80 LYS B CA 1
ATOM 1480 C C . LYS B 1 80 ? 43.023 4.404 16.196 1.00 9.34 80 LYS B C 1
ATOM 1481 O O . LYS B 1 80 ? 42.004 4.791 15.623 1.00 10.07 80 LYS B O 1
ATOM 1487 N N . GLY B 1 81 ? 43.395 3.131 16.212 1.00 9.30 81 GLY B N 1
ATOM 1488 C CA . GLY B 1 81 ? 42.594 2.081 15.612 1.00 9.62 81 GLY B CA 1
ATOM 1489 C C . GLY B 1 81 ? 42.723 1.816 14.118 1.00 8.90 81 GLY B C 1
ATOM 1490 O O . GLY B 1 81 ? 42.002 0.975 13.563 1.00 9.00 81 GLY B O 1
ATOM 1491 N N . GLN B 1 82 ? 43.650 2.495 13.468 1.00 8.69 82 GLN B N 1
ATOM 1492 C CA . GLN B 1 82 ? 43.889 2.380 12.035 1.00 8.79 82 GLN B CA 1
ATOM 1493 C C . GLN B 1 82 ? 45.344 2.134 11.729 1.00 7.82 82 GLN B C 1
ATOM 1494 O O . GLN B 1 82 ? 46.231 2.496 12.510 1.00 8.84 82 GLN B O 1
ATOM 1500 N N . VAL B 1 83 ? 45.605 1.520 10.577 1.00 7.89 83 VAL B N 1
ATOM 1501 C CA . VAL B 1 83 ? 46.958 1.482 9.987 1.00 7.66 83 VAL B CA 1
ATOM 1502 C C . VAL B 1 83 ? 47.351 2.909 9.585 1.00 8.21 83 VAL B C 1
ATOM 1503 O O . VAL B 1 83 ? 46.556 3.592 8.926 1.00 10.40 83 VAL B O 1
ATOM 1507 N N . GLN B 1 84 ? 48.541 3.351 9.985 1.00 8.28 84 GLN B N 1
ATOM 1508 C CA . GLN B 1 84 ? 49.145 4.604 9.539 1.00 8.42 84 GLN B CA 1
ATOM 1509 C C . GLN B 1 84 ? 50.440 4.300 8.788 1.00 7.26 84 GLN B C 1
ATOM 1510 O O . GLN B 1 84 ? 51.260 3.521 9.271 1.00 8.82 84 GLN B O 1
ATOM 1516 N N . LEU B 1 85 ? 50.623 4.893 7.608 1.00 7.57 85 LEU B N 1
ATOM 1517 C CA . LEU B 1 85 ? 51.851 4.738 6.825 1.00 7.13 85 LEU B CA 1
ATOM 1518 C C . LEU B 1 85 ? 52.870 5.826 7.235 1.00 6.81 85 LEU B C 1
ATOM 1519 O O . LEU B 1 85 ? 52.492 6.918 7.634 1.00 7.76 85 LEU B O 1
ATOM 1524 N N . ASN B 1 86 ? 54.169 5.520 7.096 1.00 7.99 86 ASN B N 1
ATOM 1525 C CA . ASN B 1 86 ? 55.263 6.412 7.554 1.00 8.15 86 ASN B CA 1
ATOM 1526 C C . ASN B 1 86 ? 56.444 6.387 6.601 1.00 7.47 86 ASN B C 1
ATOM 1527 O O . ASN B 1 86 ? 56.815 5.291 6.122 1.00 7.87 86 ASN B O 1
ATOM 1532 N N . ALA B 1 87 ? 57.053 7.565 6.383 1.00 8.40 87 ALA B N 1
ATOM 1533 C CA . ALA B 1 87 ? 58.277 7.688 5.609 1.00 9.00 87 ALA B CA 1
ATOM 1534 C C . ALA B 1 87 ? 59.331 8.340 6.501 1.00 9.14 87 ALA B C 1
ATOM 1535 O O . ALA B 1 87 ? 59.155 9.486 6.933 1.00 9.18 87 ALA B O 1
ATOM 1537 N N . GLY B 1 88 ? 60.443 7.634 6.753 1.00 12.08 88 GLY B N 1
ATOM 1538 C CA . GLY B 1 88 ? 61.512 8.144 7.600 1.00 14.14 88 GLY B CA 1
ATOM 1539 C C . GLY B 1 88 ? 62.844 8.218 6.894 1.00 15.14 88 GLY B C 1
ATOM 1540 O O . GLY B 1 88 ? 62.925 8.245 5.660 1.00 14.23 88 GLY B O 1
ATOM 1541 N N . SER B 1 89 ? 63.907 8.200 7.709 1.00 16.16 89 SER B N 1
ATOM 1542 C CA . SER B 1 89 ? 65.286 8.352 7.274 1.00 16.38 89 SER B CA 1
ATOM 1543 C C . SER B 1 89 ? 65.721 7.397 6.157 1.00 16.12 89 SER B C 1
ATOM 1544 O O . SER B 1 89 ? 66.532 7.765 5.316 1.00 17.43 89 SER B O 1
ATOM 1547 N N . LYS B 1 90 ? 65.201 6.167 6.165 1.00 14.66 90 LYS B N 1
ATOM 1548 C CA . LYS B 1 90 ? 65.613 5.167 5.169 1.00 14.76 90 LYS B CA 1
ATOM 1549 C C . LYS B 1 90 ? 64.574 4.910 4.068 1.00 13.14 90 LYS B C 1
ATOM 1550 O O . LYS B 1 90 ? 64.786 4.090 3.174 1.00 13.97 90 LYS B O 1
ATOM 1556 N N . THR B 1 91 ? 63.440 5.609 4.132 1.00 11.95 91 THR B N 1
ATOM 1557 C CA . THR B 1 91 ? 62.431 5.530 3.099 1.00 11.16 91 THR B CA 1
ATOM 1558 C C . THR B 1 91 ? 62.782 6.416 1.893 1.00 11.32 91 THR B C 1
ATOM 1559 O O . THR B 1 91 ? 63.275 7.522 2.062 1.00 12.20 91 THR B O 1
ATOM 1563 N N . LYS B 1 92 ? 62.499 5.933 0.686 1.00 11.49 92 LYS B N 1
ATOM 1564 C CA . LYS B 1 92 ? 62.707 6.672 -0.569 1.00 11.75 92 LYS B CA 1
ATOM 1565 C C . LYS B 1 92 ? 61.359 6.990 -1.192 1.00 12.09 92 LYS B C 1
ATOM 1566 O O . LYS B 1 92 ? 60.471 6.146 -1.220 1.00 12.59 92 LYS B O 1
ATOM 1572 N N . ILE B 1 93 ? 61.181 8.238 -1.625 1.00 11.25 93 ILE B N 1
ATOM 1573 C CA . ILE B 1 93 ? 59.971 8.680 -2.328 1.00 11.01 93 ILE B CA 1
ATOM 1574 C C . ILE B 1 93 ? 60.398 9.350 -3.631 1.00 10.93 93 ILE B C 1
ATOM 1575 O O . ILE B 1 93 ? 61.263 10.222 -3.635 1.00 10.48 93 ILE B O 1
ATOM 1580 N N . ALA B 1 94 ? 59.767 8.952 -4.728 1.00 11.14 94 ALA B N 1
ATOM 1581 C CA . ALA B 1 94 ? 60.067 9.536 -6.038 1.00 11.69 94 ALA B CA 1
ATOM 1582 C C . ALA B 1 94 ? 58.772 9.748 -6.791 1.00 12.63 94 ALA B C 1
ATOM 1583 O O . ALA B 1 94 ? 57.925 8.873 -6.823 1.00 13.19 94 ALA B O 1
ATOM 1585 N N . GLU B 1 95 ? 58.582 10.944 -7.335 1.00 13.43 95 GLU B N 1
ATOM 1586 C CA . GLU B 1 95 ? 57.444 11.201 -8.212 1.00 13.18 95 GLU B CA 1
ATOM 1587 C C . GLU B 1 95 ? 57.489 10.258 -9.415 1.00 13.86 95 GLU B C 1
ATOM 1588 O O . GLU B 1 95 ? 58.568 9.993 -9.986 1.00 14.43 95 GLU B O 1
ATOM 1594 N N . ALA B 1 96 ? 56.319 9.777 -9.810 1.00 13.66 96 ALA B N 1
ATOM 1595 C CA . ALA B 1 96 ? 56.137 8.838 -10.897 1.00 15.17 96 ALA B CA 1
ATOM 1596 C C . ALA B 1 96 ? 55.218 9.441 -11.965 1.00 15.14 96 ALA B C 1
ATOM 1597 O O . ALA B 1 96 ? 54.376 10.276 -11.663 1.00 15.67 96 ALA B O 1
ATOM 1599 N N . SER B 1 97 ? 55.368 9.002 -13.209 1.00 15.58 97 SER B N 1
ATOM 1600 C CA . SER B 1 97 ? 54.492 9.494 -14.269 1.00 15.51 97 SER B CA 1
ATOM 1601 C C . SER B 1 97 ? 53.087 8.930 -13.984 1.00 15.24 97 SER B C 1
ATOM 1602 O O . SER B 1 97 ? 52.967 7.795 -13.501 1.00 16.95 97 SER B O 1
ATOM 1605 N N . GLU B 1 98 ? 52.034 9.723 -14.210 1.00 13.60 98 GLU B N 1
ATOM 1606 C CA . GLU B 1 98 ? 50.694 9.309 -13.760 1.00 13.40 98 GLU B CA 1
ATOM 1607 C C . GLU B 1 98 ? 50.023 8.276 -14.652 1.00 11.06 98 GLU B C 1
ATOM 1608 O O . GLU B 1 98 ? 49.229 7.507 -14.131 1.00 11.21 98 GLU B O 1
ATOM 1614 N N . ASP B 1 99 ? 50.285 8.274 -15.958 1.00 9.70 99 ASP B N 1
ATOM 1615 C CA . ASP B 1 99 ? 49.695 7.241 -16.843 1.00 8.45 99 ASP B CA 1
ATOM 1616 C C . ASP B 1 99 ? 48.191 7.069 -16.633 1.00 8.92 99 ASP B C 1
ATOM 1617 O O . ASP B 1 99 ? 47.455 8.062 -16.636 1.00 10.99 99 ASP B O 1
ATOM 1622 N N . GLY B 1 100 ? 47.757 5.818 -16.432 1.00 6.99 100 GLY B N 1
ATOM 1623 C CA . GLY B 1 100 ? 46.371 5.507 -16.100 1.00 7.44 100 GLY B CA 1
ATOM 1624 C C . GLY B 1 100 ? 46.113 5.086 -14.655 1.00 6.86 100 GLY B C 1
ATOM 1625 O O . GLY B 1 100 ? 45.175 4.356 -14.369 1.00 6.88 100 GLY B O 1
ATOM 1626 N N . PHE B 1 101 ? 46.973 5.537 -13.753 1.00 6.54 101 PHE B N 1
ATOM 1627 C CA . PHE B 1 101 ? 46.819 5.247 -12.329 1.00 7.44 101 PHE B CA 1
ATOM 1628 C C . PHE B 1 101 ? 45.445 5.814 -11.888 1.00 8.13 101 PHE B C 1
ATOM 1629 O O . PHE B 1 101 ? 45.046 6.873 -12.377 1.00 8.69 101 PHE B O 1
ATOM 1637 N N . PRO B 1 102 ? 44.702 5.145 -11.001 1.00 10.20 102 PRO B N 1
ATOM 1638 C CA . PRO B 1 102 ? 43.360 5.647 -10.634 1.00 11.25 102 PRO B CA 1
ATOM 1639 C C . PRO B 1 102 ? 43.363 7.089 -10.096 1.00 11.90 102 PRO B C 1
ATOM 1640 O O . PRO B 1 102 ? 44.249 7.444 -9.326 1.00 10.81 102 PRO B O 1
ATOM 1644 N N . GLU B 1 103 ? 42.410 7.892 -10.567 1.00 14.93 103 GLU B N 1
ATOM 1645 C CA . GLU B 1 103 ? 42.178 9.249 -10.070 1.00 16.65 103 GLU B CA 1
ATOM 1646 C C . GLU B 1 103 ? 41.374 9.218 -8.757 1.00 16.60 103 GLU B C 1
ATOM 1647 O O . GLU B 1 103 ? 40.817 8.186 -8.379 1.00 15.46 103 GLU B O 1
ATOM 1653 N N . SER B 1 104 ? 41.273 10.380 -8.120 1.00 17.44 104 SER B N 1
ATOM 1654 C CA . SER B 1 104 ? 40.554 10.526 -6.834 1.00 17.99 104 SER B CA 1
ATOM 1655 C C . SER B 1 104 ? 39.153 9.866 -6.806 1.00 18.84 104 SER B C 1
ATOM 1656 O O . SER B 1 104 ? 38.770 9.261 -5.803 1.00 18.84 104 SER B O 1
ATOM 1659 N N . SER B 1 105 ? 38.389 9.970 -7.890 1.00 19.65 105 SER B N 1
ATOM 1660 C CA . SER B 1 105 ? 37.028 9.391 -7.937 1.00 19.83 105 SER B CA 1
ATOM 1661 C C . SER B 1 105 ? 36.999 7.854 -8.012 1.00 19.36 105 SER B C 1
ATOM 1662 O O . SER B 1 105 ? 35.979 7.209 -7.711 1.00 20.89 105 SER B O 1
ATOM 1665 N N . GLN B 1 106 ? 38.110 7.266 -8.434 1.00 18.03 106 GLN B N 1
ATOM 1666 C CA . GLN B 1 106 ? 38.249 5.828 -8.560 1.00 17.03 106 GLN B CA 1
ATOM 1667 C C . GLN B 1 106 ? 38.900 5.166 -7.318 1.00 15.61 106 GLN B C 1
ATOM 1668 O O . GLN B 1 106 ? 39.107 3.937 -7.314 1.00 16.49 106 GLN B O 1
ATOM 1674 N N . ILE B 1 107 ? 39.206 5.967 -6.285 1.00 13.45 107 ILE B N 1
ATOM 1675 C CA . ILE B 1 107 ? 39.857 5.459 -5.071 1.00 11.78 107 ILE B CA 1
ATOM 1676 C C . ILE B 1 107 ? 38.818 5.411 -3.933 1.00 10.54 107 ILE B C 1
ATOM 1677 O O . ILE B 1 107 ? 38.278 6.442 -3.536 1.00 11.69 107 ILE B O 1
ATOM 1682 N N . PRO B 1 108 ? 38.528 4.233 -3.411 1.00 9.36 108 PRO B N 1
ATOM 1683 C CA . PRO B 1 108 ? 37.505 4.127 -2.367 1.00 9.00 108 PRO B CA 1
ATOM 1684 C C . PRO B 1 108 ? 37.945 4.718 -1.020 1.00 8.57 108 PRO B C 1
ATOM 1685 O O . PRO B 1 108 ? 39.129 5.087 -0.813 1.00 8.89 108 PRO B O 1
ATOM 1689 N N . GLU B 1 109 ? 36.986 4.769 -0.090 1.00 8.42 109 GLU B N 1
ATOM 1690 C CA . GLU B 1 109 ? 37.108 5.511 1.149 1.00 9.47 109 GLU B CA 1
ATOM 1691 C C . GLU B 1 109 ? 37.486 4.645 2.361 1.00 8.46 109 GLU B C 1
ATOM 1692 O O . GLU B 1 109 ? 37.718 5.173 3.425 1.00 9.00 109 GLU B O 1
ATOM 1698 N N . ASN B 1 110 ? 37.492 3.325 2.213 1.00 7.15 110 ASN B N 1
ATOM 1699 C CA . ASN B 1 110 ? 37.931 2.444 3.284 1.00 7.14 110 ASN B CA 1
ATOM 1700 C C . ASN B 1 110 ? 39.418 2.599 3.620 1.00 7.35 110 ASN B C 1
ATOM 1701 O O . ASN B 1 110 ? 40.247 2.807 2.730 1.00 8.15 110 ASN B O 1
ATOM 1706 N N . THR B 1 111 ? 39.716 2.470 4.906 1.00 7.53 111 THR B N 1
ATOM 1707 C CA . THR B 1 111 ? 41.082 2.419 5.452 1.00 8.57 111 THR B CA 1
ATOM 1708 C C . THR B 1 111 ? 41.293 1.166 6.298 1.00 8.55 111 THR B C 1
ATOM 1709 O O . THR B 1 111 ? 40.450 0.818 7.149 1.00 8.42 111 THR B O 1
ATOM 1713 N N . PRO B 1 112 ? 42.409 0.465 6.081 1.00 9.89 112 PRO B N 1
ATOM 1714 C CA . PRO B 1 112 ? 42.714 -0.731 6.889 1.00 10.83 112 PRO B CA 1
ATOM 1715 C C . PRO B 1 112 ? 42.800 -0.433 8.421 1.00 10.47 112 PRO B C 1
ATOM 1716 O O . PRO B 1 112 ? 43.314 0.610 8.834 1.00 9.67 112 PRO B O 1
ATOM 1720 N N . THR B 1 113 ? 42.297 -1.363 9.230 1.00 11.82 113 THR B N 1
ATOM 1721 C CA . THR B 1 113 ? 42.208 -1.173 10.677 1.00 12.00 113 THR B CA 1
ATOM 1722 C C . THR B 1 113 ? 43.339 -1.864 11.476 1.00 11.64 113 THR B C 1
ATOM 1723 O O . THR B 1 113 ? 44.055 -2.746 10.965 1.00 12.68 113 THR B O 1
ATOM 1727 N N . ALA B 1 114 ? 43.470 -1.426 12.717 1.00 10.22 114 ALA B N 1
ATOM 1728 C CA . ALA B 1 114 ? 44.462 -1.947 13.678 1.00 11.36 114 ALA B CA 1
ATOM 1729 C C . ALA B 1 114 ? 43.898 -2.024 15.117 1.00 13.20 114 ALA B C 1
ATOM 1730 O O . ALA B 1 114 ? 44.087 -1.115 15.926 0.010 12.77 114 ALA B O 1
#